Protein AF-A0AA39XCS9-F1 (afdb_monomer_lite)

Secondary structure (DSSP, 8-state):
-HHHHHHHHHHHHHHHHHHHHHHHHHHHHHHHHHHHHHHHHHHHSHHHHHHHSS-SSSHHHHHHHHHHHHHHHHHHHHHHHHHHHHHTSTTTS--SSS-----TTHHHHHHHHHHHHHHHHHHHHHHHHHHHHHHHHHHHHHHHHHHHHHHHHHHHHHHHHHHHHHHHHHHHHHHHHHHHHHHHHHHHHHHHHHTT---S---------

Radius of gyration: 41.6 Å; chains: 1; bounding box: 84×74×118 Å

Structure (mmCIF, N/CA/C/O backbone):
data_AF-A0AA39XCS9-F1
#
_entry.id   AF-A0AA39XCS9-F1
#
loop_
_atom_site.group_PDB
_atom_site.id
_atom_site.type_symbol
_atom_site.label_atom_id
_atom_site.label_alt_id
_atom_site.label_comp_id
_atom_site.label_asym_id
_atom_site.label_entity_id
_atom_site.label_seq_id
_atom_site.pdbx_PDB_ins_code
_atom_site.Cartn_x
_atom_site.Cartn_y
_atom_site.Cartn_z
_atom_site.occupancy
_atom_site.B_iso_or_equiv
_atom_site.auth_seq_id
_atom_site.auth_comp_id
_atom_site.auth_asym_id
_atom_site.auth_atom_id
_atom_site.pdbx_PDB_model_num
ATOM 1 N N . MET A 1 1 ? 29.104 -4.742 -37.469 1.00 50.06 1 MET A N 1
ATOM 2 C CA . MET A 1 1 ? 27.643 -4.752 -37.712 1.00 50.06 1 MET A CA 1
ATOM 3 C C . MET A 1 1 ? 26.829 -5.452 -36.616 1.00 50.06 1 MET A C 1
ATOM 5 O O . MET A 1 1 ? 25.768 -4.940 -36.307 1.00 50.06 1 MET A O 1
ATOM 9 N N . GLY A 1 2 ? 27.278 -6.551 -35.986 1.00 61.84 2 GLY A N 1
ATOM 10 C CA . GLY A 1 2 ? 26.441 -7.293 -35.014 1.00 61.84 2 GLY A CA 1
ATOM 11 C C . GLY A 1 2 ? 26.227 -6.662 -33.622 1.00 61.84 2 GLY A C 1
ATOM 12 O O . GLY A 1 2 ? 25.142 -6.787 -33.067 1.00 61.84 2 GLY A O 1
ATOM 13 N N . ARG A 1 3 ? 27.223 -5.962 -33.056 1.00 64.56 3 ARG A N 1
ATOM 14 C CA . ARG A 1 3 ? 27.169 -5.438 -31.672 1.00 64.56 3 ARG A CA 1
ATOM 15 C C . ARG A 1 3 ? 26.108 -4.341 -31.485 1.00 64.56 3 ARG A C 1
ATOM 17 O O . ARG A 1 3 ? 25.324 -4.402 -30.547 1.00 64.56 3 ARG A O 1
ATOM 24 N N . ASN A 1 4 ? 26.010 -3.402 -32.421 1.00 67.19 4 ASN A N 1
ATOM 25 C CA . ASN A 1 4 ? 25.094 -2.258 -32.301 1.00 67.19 4 ASN A CA 1
ATOM 26 C C . ASN A 1 4 ? 23.637 -2.675 -32.508 1.00 67.19 4 ASN A C 1
ATOM 28 O O . ASN A 1 4 ? 22.756 -2.231 -31.779 1.00 67.19 4 ASN A O 1
ATOM 32 N N . ALA A 1 5 ? 23.392 -3.594 -33.445 1.00 71.81 5 ALA A N 1
ATOM 33 C CA . ALA A 1 5 ? 22.072 -4.183 -33.633 1.00 71.81 5 ALA A CA 1
ATOM 34 C C . ALA A 1 5 ? 21.586 -4.884 -32.352 1.00 71.81 5 ALA A C 1
ATOM 36 O O . ALA A 1 5 ? 20.426 -4.729 -31.985 1.00 71.81 5 ALA A O 1
ATOM 37 N N . ALA A 1 6 ? 22.478 -5.577 -31.633 1.00 73.44 6 ALA A N 1
ATOM 38 C CA . ALA A 1 6 ? 22.148 -6.209 -30.358 1.00 73.44 6 ALA A CA 1
ATOM 39 C C . ALA A 1 6 ? 21.823 -5.187 -29.253 1.00 73.44 6 ALA A C 1
ATOM 41 O O . ALA A 1 6 ? 20.837 -5.366 -28.542 1.00 73.44 6 ALA A O 1
ATOM 42 N N . HIS A 1 7 ? 22.590 -4.095 -29.132 1.00 74.56 7 HIS A N 1
ATOM 43 C CA . HIS A 1 7 ? 22.313 -3.045 -28.142 1.00 74.56 7 HIS A CA 1
ATOM 44 C C . HIS A 1 7 ? 21.011 -2.290 -28.430 1.00 74.56 7 HIS A C 1
ATOM 46 O O . HIS A 1 7 ? 20.207 -2.110 -27.521 1.00 74.56 7 HIS A O 1
ATOM 52 N N . HIS A 1 8 ? 20.758 -1.896 -29.681 1.00 78.94 8 HIS A N 1
ATOM 53 C CA . HIS A 1 8 ? 19.503 -1.238 -30.057 1.00 78.94 8 HIS A CA 1
ATOM 54 C C . HIS A 1 8 ? 18.292 -2.162 -29.897 1.00 78.94 8 HIS A C 1
ATOM 56 O O . HIS A 1 8 ? 17.233 -1.718 -29.451 1.00 78.94 8 HIS A O 1
ATOM 62 N N . PHE A 1 9 ? 18.449 -3.450 -30.211 1.00 83.38 9 PHE A N 1
ATOM 63 C CA . PHE A 1 9 ? 17.424 -4.454 -29.954 1.00 83.38 9 PHE A CA 1
ATOM 64 C C . PHE A 1 9 ? 17.134 -4.575 -28.454 1.00 83.38 9 PHE A C 1
ATOM 66 O O . PHE A 1 9 ? 15.981 -4.463 -28.053 1.00 83.38 9 PHE A O 1
ATOM 73 N N . LEU A 1 10 ? 18.167 -4.707 -27.615 1.00 80.88 10 LEU A N 1
ATOM 74 C CA . LEU A 1 10 ? 18.022 -4.780 -26.160 1.00 80.88 10 LEU A CA 1
ATOM 75 C C . LEU A 1 10 ? 17.367 -3.517 -25.583 1.00 80.88 10 LEU A C 1
ATOM 77 O O . LEU A 1 10 ? 16.442 -3.624 -24.789 1.00 80.88 10 LEU A O 1
ATOM 81 N N . GLN A 1 11 ? 17.780 -2.332 -26.030 1.00 82.31 11 GLN A N 1
ATOM 82 C CA . GLN A 1 11 ? 17.172 -1.050 -25.661 1.00 82.31 11 GLN A CA 1
ATOM 83 C C . GLN A 1 11 ? 15.680 -0.980 -26.031 1.00 82.31 11 GLN A C 1
ATOM 85 O O . GLN A 1 11 ? 14.865 -0.535 -25.226 1.00 82.31 11 GLN A O 1
ATOM 90 N N . SER A 1 12 ? 15.313 -1.467 -27.219 1.00 85.88 12 SER A N 1
ATOM 91 C CA . SER A 1 12 ? 13.917 -1.507 -27.677 1.00 85.88 12 SER A CA 1
ATOM 92 C C . SER A 1 12 ? 13.082 -2.509 -26.876 1.00 85.88 12 SER A C 1
ATOM 94 O O . SER A 1 12 ? 11.954 -2.210 -26.495 1.00 85.88 12 SER A O 1
ATOM 96 N N . VAL A 1 13 ? 13.644 -3.683 -26.572 1.00 86.69 13 VAL A N 1
ATOM 97 C CA . VAL A 1 13 ? 13.000 -4.690 -25.719 1.00 86.69 13 VAL A CA 1
ATOM 98 C C . VAL A 1 13 ? 12.795 -4.141 -24.310 1.00 86.69 13 VAL A C 1
ATOM 100 O O . VAL A 1 13 ? 11.695 -4.253 -23.780 1.00 86.69 13 VAL A O 1
ATOM 103 N N . LEU A 1 14 ? 13.807 -3.495 -23.724 1.00 85.94 14 LEU A N 1
ATOM 104 C CA . LEU A 1 14 ? 13.690 -2.866 -22.408 1.00 85.94 14 LEU A CA 1
ATOM 105 C C . LEU A 1 14 ? 12.583 -1.811 -22.382 1.00 85.94 14 LEU A C 1
ATOM 107 O O . LEU A 1 14 ? 11.823 -1.785 -21.419 1.00 85.94 14 LEU A O 1
ATOM 111 N N . HIS A 1 15 ? 12.456 -1.000 -23.439 1.00 87.88 15 HIS A N 1
ATOM 112 C CA . HIS A 1 15 ? 11.381 -0.012 -23.555 1.00 87.88 15 HIS A CA 1
ATOM 113 C C . HIS A 1 15 ? 9.988 -0.635 -23.448 1.00 87.88 15 HIS A C 1
ATOM 115 O O . HIS A 1 15 ? 9.146 -0.163 -22.685 1.00 87.88 15 HIS A O 1
ATOM 121 N N . VAL A 1 16 ? 9.741 -1.702 -24.209 1.00 89.69 16 VAL A N 1
ATOM 122 C CA . VAL A 1 16 ? 8.458 -2.419 -24.175 1.00 89.69 16 VAL A CA 1
ATOM 123 C C . VAL A 1 16 ? 8.243 -3.048 -22.799 1.00 89.69 16 VAL A C 1
ATOM 125 O O . VAL A 1 16 ? 7.222 -2.809 -22.163 1.00 89.69 16 VAL A O 1
ATOM 128 N N . VAL A 1 17 ? 9.251 -3.758 -22.288 1.00 89.00 17 VAL A N 1
ATOM 129 C CA . VAL A 1 17 ? 9.160 -4.490 -21.020 1.00 89.00 17 VAL A CA 1
ATOM 130 C C . VAL A 1 17 ? 8.875 -3.571 -19.836 1.00 89.00 17 VAL A C 1
ATOM 132 O O . VAL A 1 17 ? 8.028 -3.912 -19.015 1.00 89.00 17 VAL A O 1
ATOM 135 N N . TYR A 1 18 ? 9.546 -2.418 -19.709 1.00 86.88 18 TYR A N 1
ATOM 136 C CA . TYR A 1 18 ? 9.268 -1.539 -18.569 1.00 86.88 18 TYR A CA 1
ATOM 137 C C . TYR A 1 18 ? 7.909 -0.839 -18.681 1.00 86.88 18 TYR A C 1
ATOM 139 O O . TYR A 1 18 ? 7.337 -0.457 -17.659 1.00 86.88 18 TYR A O 1
ATOM 147 N N . THR A 1 19 ? 7.404 -0.645 -19.902 1.00 89.31 19 THR A N 1
ATOM 148 C CA . THR A 1 19 ? 6.083 -0.049 -20.127 1.00 89.31 19 THR A CA 1
ATOM 149 C C . THR A 1 19 ? 5.003 -1.026 -19.669 1.00 89.31 19 THR A C 1
ATOM 151 O O . THR A 1 19 ? 4.188 -0.668 -18.821 1.00 89.31 19 THR A O 1
ATOM 154 N N . ASP A 1 20 ? 5.084 -2.283 -20.108 1.00 88.50 20 ASP A N 1
ATOM 155 C CA . ASP A 1 20 ? 4.187 -3.355 -19.661 1.00 88.50 20 ASP A CA 1
ATOM 156 C C . ASP A 1 20 ? 4.291 -3.566 -18.143 1.00 88.50 20 ASP A C 1
ATOM 158 O O . ASP A 1 20 ? 3.289 -3.665 -17.439 1.00 88.50 20 ASP A O 1
ATOM 162 N N . TRP A 1 21 ? 5.515 -3.558 -17.604 1.00 92.44 21 TRP A N 1
ATOM 163 C CA . TRP A 1 21 ? 5.764 -3.627 -16.163 1.00 92.44 21 TRP A CA 1
ATOM 164 C C . TRP A 1 21 ? 5.030 -2.516 -15.404 1.00 92.44 21 TRP A C 1
ATOM 166 O O . TRP A 1 21 ? 4.398 -2.788 -14.384 1.00 92.44 21 TRP A O 1
ATOM 176 N N . PHE A 1 22 ? 5.071 -1.275 -15.897 1.00 92.62 22 PHE A N 1
ATOM 177 C CA . PHE A 1 22 ? 4.370 -0.157 -15.268 1.00 92.62 22 PHE A CA 1
ATOM 178 C C . PHE A 1 22 ? 2.848 -0.341 -15.301 1.00 92.62 22 PHE A C 1
ATOM 180 O O . PHE A 1 22 ? 2.179 -0.065 -14.300 1.00 92.62 22 PHE A O 1
ATOM 187 N N . GLU A 1 23 ? 2.297 -0.813 -16.419 1.00 93.25 23 GLU A N 1
ATOM 188 C CA . GLU A 1 23 ? 0.861 -1.072 -16.554 1.00 93.25 23 GLU A CA 1
ATOM 189 C C . GLU A 1 23 ? 0.387 -2.186 -15.614 1.00 93.25 23 GLU A C 1
ATOM 191 O O . GLU A 1 23 ? -0.615 -2.017 -14.916 1.00 93.25 23 GLU A O 1
ATOM 196 N N . GLU A 1 24 ? 1.129 -3.290 -15.519 1.00 92.94 24 GLU A N 1
ATOM 197 C CA . GLU A 1 24 ? 0.802 -4.403 -14.621 1.00 92.94 24 GLU A CA 1
ATOM 198 C C . GLU A 1 24 ? 0.873 -3.999 -13.143 1.00 92.94 24 GLU A C 1
ATOM 200 O O . GLU A 1 24 ? -0.007 -4.349 -12.346 1.00 92.94 24 GLU A O 1
ATOM 205 N N . TRP A 1 25 ? 1.881 -3.209 -12.759 1.00 93.94 25 TRP A N 1
ATOM 206 C CA . TRP A 1 25 ? 1.949 -2.651 -11.408 1.00 93.94 25 TRP A CA 1
ATOM 207 C C . TRP A 1 25 ? 0.806 -1.684 -11.132 1.00 93.94 25 TRP A C 1
ATOM 209 O O . TRP A 1 25 ? 0.219 -1.735 -10.051 1.00 93.94 25 TRP A O 1
ATOM 219 N N . SER A 1 26 ? 0.465 -0.831 -12.096 1.00 93.62 26 SER A N 1
ATOM 220 C CA . SER A 1 26 ? -0.655 0.100 -11.962 1.00 93.62 26 SER A CA 1
ATOM 221 C C . SER A 1 26 ? -1.967 -0.651 -11.756 1.00 93.62 26 SER A C 1
ATOM 223 O O . SER A 1 26 ? -2.672 -0.357 -10.795 1.00 93.62 26 SER A O 1
ATOM 225 N N . ARG A 1 27 ? -2.227 -1.696 -12.551 1.00 93.62 27 ARG A N 1
ATOM 226 C CA . ARG A 1 27 ? -3.410 -2.557 -12.415 1.00 93.62 27 ARG A CA 1
ATOM 227 C C . ARG A 1 27 ? -3.448 -3.294 -11.077 1.00 93.62 27 ARG A C 1
ATOM 229 O O . ARG A 1 27 ? -4.502 -3.418 -10.460 1.00 93.62 27 ARG A O 1
ATOM 236 N N . SER A 1 28 ? -2.294 -3.756 -10.600 1.00 91.94 28 SER A N 1
ATOM 237 C CA . SER A 1 28 ? -2.180 -4.392 -9.283 1.00 91.94 28 SER A CA 1
ATOM 238 C C . SER A 1 28 ? -2.512 -3.416 -8.149 1.00 91.94 28 SER A C 1
ATOM 240 O O . SER A 1 28 ? -3.168 -3.790 -7.177 1.00 91.94 28 SER A O 1
ATOM 242 N N . LEU A 1 29 ? -2.082 -2.155 -8.272 1.00 93.00 29 LEU A N 1
ATOM 243 C CA . LEU A 1 29 ? -2.431 -1.093 -7.328 1.00 93.00 29 LEU A CA 1
ATOM 244 C C . LEU A 1 29 ? -3.904 -0.684 -7.435 1.00 93.00 29 LEU A C 1
ATOM 246 O O . LEU A 1 29 ? -4.503 -0.408 -6.402 1.00 93.00 29 LEU A O 1
ATOM 250 N N . ASP A 1 30 ? -4.491 -0.685 -8.635 1.00 92.75 30 ASP A N 1
ATOM 251 C CA . ASP A 1 30 ? -5.927 -0.447 -8.839 1.00 92.75 30 ASP A CA 1
ATOM 252 C C . ASP A 1 30 ? -6.767 -1.516 -8.126 1.00 92.75 30 ASP A C 1
ATOM 254 O O . ASP A 1 30 ? -7.681 -1.181 -7.379 1.00 92.75 30 ASP A O 1
ATOM 258 N N . GLY A 1 31 ? -6.414 -2.798 -8.273 1.00 89.25 31 GLY A N 1
ATOM 259 C CA . GLY A 1 31 ? -7.121 -3.887 -7.589 1.00 89.25 31 GLY A CA 1
ATOM 260 C C . GLY A 1 31 ? -7.006 -3.818 -6.062 1.00 89.25 31 GLY A C 1
ATOM 261 O O . GLY A 1 31 ? -7.958 -4.124 -5.343 1.00 89.25 31 GLY A O 1
ATOM 262 N N . LEU A 1 32 ? -5.856 -3.373 -5.546 1.00 89.75 32 LEU A N 1
ATOM 263 C CA . LEU A 1 32 ? -5.674 -3.134 -4.113 1.00 89.75 32 LEU A CA 1
ATOM 264 C C . LEU A 1 32 ? -6.538 -1.961 -3.627 1.00 89.75 32 LEU A C 1
ATOM 266 O O . LEU A 1 32 ? -7.143 -2.047 -2.557 1.00 89.75 32 LEU A O 1
ATOM 270 N N . ASP A 1 33 ? -6.621 -0.889 -4.415 1.00 87.81 33 ASP A N 1
ATOM 271 C CA . ASP A 1 33 ? -7.442 0.285 -4.114 1.00 87.81 33 ASP A CA 1
ATOM 272 C C . ASP A 1 33 ? -8.941 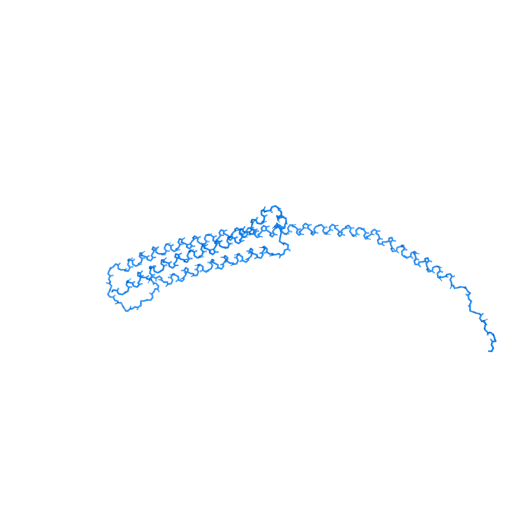-0.047 -4.122 1.00 87.81 33 ASP A C 1
ATOM 274 O O . ASP A 1 33 ? -9.671 0.364 -3.221 1.00 87.81 33 ASP A O 1
ATOM 278 N N . GLU A 1 34 ? -9.401 -0.863 -5.075 1.00 87.75 34 GLU A N 1
ATOM 279 C CA . GLU A 1 34 ? -10.788 -1.334 -5.150 1.00 87.75 34 GLU A CA 1
ATOM 280 C C . GLU A 1 34 ? -11.176 -2.159 -3.916 1.00 87.75 34 GLU A C 1
ATOM 282 O O . GLU A 1 34 ? -12.245 -1.950 -3.335 1.00 87.75 34 GLU A O 1
ATOM 287 N N . MET A 1 35 ? -10.289 -3.051 -3.464 1.00 82.56 35 MET A N 1
ATOM 288 C CA . MET A 1 35 ? -10.510 -3.864 -2.266 1.00 82.56 35 MET A CA 1
ATOM 289 C C . MET A 1 35 ? -10.687 -2.988 -1.017 1.00 82.56 35 MET A C 1
ATOM 291 O O . MET A 1 35 ? -11.652 -3.158 -0.273 1.00 82.56 35 MET A O 1
ATOM 295 N N . VAL A 1 36 ? -9.796 -2.013 -0.808 1.00 81.69 36 VAL A N 1
ATOM 296 C CA . VAL A 1 36 ? -9.862 -1.098 0.346 1.00 81.69 36 VAL A CA 1
ATOM 297 C C . VAL A 1 36 ? -11.062 -0.148 0.240 1.00 81.69 36 VAL A C 1
ATOM 299 O O . VAL A 1 36 ? -11.759 0.092 1.227 1.00 81.69 36 VAL A O 1
ATOM 302 N N . THR A 1 37 ? -11.346 0.370 -0.956 1.00 79.81 37 THR A N 1
ATOM 303 C CA . THR A 1 37 ? -12.464 1.293 -1.205 1.00 79.81 37 THR A CA 1
ATOM 304 C C . THR A 1 37 ? -13.814 0.617 -0.997 1.00 79.81 37 THR A C 1
ATOM 306 O O . THR A 1 37 ? -14.722 1.228 -0.433 1.00 79.81 37 THR A O 1
ATOM 309 N N . THR A 1 38 ? -13.955 -0.648 -1.396 1.00 71.19 38 THR A N 1
ATOM 310 C CA . THR A 1 38 ? -15.182 -1.426 -1.172 1.00 71.19 38 THR A CA 1
ATOM 311 C C . THR A 1 38 ? -15.477 -1.553 0.321 1.00 71.19 38 THR A C 1
ATOM 313 O O . THR A 1 38 ? -16.606 -1.310 0.754 1.00 71.19 38 THR A O 1
ATOM 316 N N . GLU A 1 39 ? -14.455 -1.832 1.136 1.00 69.38 39 GLU A N 1
ATOM 317 C CA . GLU A 1 39 ? -14.614 -1.832 2.592 1.00 69.38 39 GLU A CA 1
ATOM 318 C C . GLU A 1 39 ? -14.984 -0.449 3.135 1.00 69.38 39 GLU A C 1
ATOM 320 O O . GLU A 1 39 ? -15.807 -0.346 4.047 1.00 69.38 39 GLU A O 1
ATOM 325 N N . PHE A 1 40 ? -14.425 0.622 2.567 1.00 67.25 40 PHE A N 1
ATOM 326 C CA . PHE A 1 40 ? -14.736 1.989 2.979 1.00 67.25 40 PHE A CA 1
ATOM 327 C C . PHE A 1 40 ? -16.171 2.412 2.649 1.00 67.25 40 PHE A C 1
ATOM 329 O O . PHE A 1 40 ? -16.842 3.008 3.492 1.00 67.25 40 PHE A O 1
ATOM 336 N N . GLN A 1 41 ? -16.681 2.101 1.456 1.00 67.25 41 GLN A N 1
ATOM 337 C CA . GLN A 1 41 ? -18.064 2.439 1.105 1.00 67.25 41 GLN A CA 1
ATOM 338 C C . GLN A 1 41 ? -19.070 1.779 2.056 1.00 67.25 41 GLN A C 1
ATOM 340 O O . GLN A 1 41 ? -20.080 2.387 2.424 1.00 67.25 41 GLN A O 1
ATOM 345 N N . ASP A 1 42 ? -18.745 0.584 2.545 1.00 66.75 42 ASP A N 1
ATOM 346 C CA . ASP A 1 42 ? -19.519 -0.086 3.581 1.00 66.75 42 ASP A CA 1
ATOM 347 C C . ASP A 1 42 ? -19.464 0.620 4.953 1.00 66.75 42 ASP A C 1
ATOM 349 O O . ASP A 1 42 ? -20.432 0.530 5.711 1.00 66.75 42 ASP A O 1
ATOM 353 N N . ILE A 1 43 ? -18.395 1.368 5.270 1.00 63.84 43 ILE A N 1
ATOM 354 C CA . ILE A 1 43 ? -18.295 2.205 6.485 1.00 63.84 43 ILE A CA 1
ATOM 355 C C . ILE A 1 43 ? -19.237 3.415 6.407 1.00 63.84 43 ILE A C 1
ATOM 357 O O . ILE A 1 43 ? -19.855 3.793 7.407 1.00 63.84 43 ILE A O 1
ATOM 361 N N . VAL A 1 44 ? -19.339 4.042 5.232 1.00 65.38 44 VAL A N 1
ATOM 362 C CA . VAL A 1 44 ? -20.130 5.270 5.036 1.00 65.38 44 VAL A CA 1
ATOM 363 C C . VAL A 1 44 ? -21.637 4.992 5.098 1.00 65.38 44 VAL A C 1
ATOM 365 O O . VAL A 1 44 ? -22.413 5.856 5.523 1.00 65.38 44 VAL A O 1
ATOM 368 N N . ASN A 1 45 ? -22.054 3.774 4.746 1.00 73.69 45 ASN A N 1
ATOM 369 C CA . ASN A 1 45 ? -23.445 3.341 4.804 1.00 73.69 45 ASN A CA 1
ATOM 370 C C . ASN A 1 45 ? -24.000 3.397 6.246 1.00 73.69 45 ASN A C 1
ATOM 372 O O . ASN A 1 45 ? -23.515 2.710 7.144 1.00 73.69 45 ASN A O 1
ATOM 376 N N . TYR A 1 46 ? -25.039 4.212 6.465 1.00 63.22 46 TYR A N 1
ATOM 377 C CA . TYR A 1 46 ? -25.619 4.504 7.783 1.00 63.22 46 TYR A CA 1
ATOM 378 C C . TYR A 1 46 ? -26.108 3.258 8.535 1.00 63.22 46 TYR A C 1
ATOM 380 O O . TYR A 1 46 ? -25.884 3.170 9.740 1.00 63.22 46 TYR A O 1
ATOM 388 N N . ASP A 1 47 ? -26.689 2.279 7.837 1.00 67.00 47 ASP A N 1
ATOM 389 C CA . ASP A 1 47 ? -27.202 1.046 8.458 1.00 67.00 47 ASP A CA 1
ATOM 390 C C . ASP A 1 47 ? -26.076 0.113 8.921 1.00 67.00 47 ASP A C 1
ATOM 392 O O . ASP A 1 47 ? -26.240 -0.711 9.822 1.00 67.00 47 ASP A O 1
ATOM 396 N N . LYS A 1 48 ? -24.899 0.247 8.304 1.00 65.06 48 LYS A N 1
ATOM 397 C CA . LYS A 1 48 ? -23.712 -0.547 8.610 1.00 65.06 48 LYS A CA 1
ATOM 398 C C . LYS A 1 48 ? -22.761 0.189 9.561 1.00 65.06 48 LYS A C 1
ATOM 400 O O . LYS A 1 48 ? -22.072 -0.462 10.340 1.00 65.06 48 LYS A O 1
ATOM 405 N N . ARG A 1 49 ? -22.759 1.523 9.586 1.00 66.50 49 ARG A N 1
ATOM 406 C CA . ARG A 1 49 ? -21.800 2.382 10.305 1.00 66.50 49 ARG A CA 1
ATOM 407 C C . ARG A 1 49 ? -21.475 1.944 11.731 1.00 66.50 49 ARG A C 1
ATOM 409 O O . ARG A 1 49 ? -20.304 1.897 12.083 1.00 66.50 49 ARG A O 1
ATOM 416 N N . ASP A 1 50 ? -22.465 1.587 12.542 1.00 65.38 50 ASP A N 1
ATOM 417 C CA . ASP A 1 50 ? -22.244 1.241 13.957 1.00 65.38 50 ASP A CA 1
ATOM 418 C C . ASP A 1 50 ? -21.492 -0.096 14.124 1.00 65.38 50 ASP A C 1
ATOM 420 O O . ASP A 1 50 ? -20.653 -0.273 15.010 1.00 65.38 50 ASP A O 1
ATOM 424 N N . LYS A 1 51 ? -21.710 -1.024 13.184 1.00 66.25 51 LYS A N 1
ATOM 425 C CA . LYS A 1 51 ? -20.919 -2.254 13.027 1.00 66.25 51 LYS A CA 1
ATOM 426 C C . LYS A 1 51 ? -19.554 -1.973 12.381 1.00 66.25 51 LYS A C 1
ATOM 428 O O . LYS A 1 51 ? -18.641 -2.799 12.478 1.00 66.25 51 LYS A O 1
ATOM 433 N N . PHE A 1 52 ? -19.409 -0.836 11.700 1.00 64.81 52 PHE A N 1
ATOM 434 C CA . PHE A 1 52 ? -18.215 -0.461 10.947 1.00 64.81 52 PHE A CA 1
ATOM 435 C C . PHE A 1 52 ? -17.227 0.464 11.674 1.00 64.81 52 PHE A C 1
ATOM 437 O O . PHE A 1 52 ? -16.026 0.370 11.433 1.00 64.81 52 PHE A O 1
ATOM 444 N N . MET A 1 53 ? -17.689 1.246 12.650 1.00 66.12 53 MET A N 1
ATOM 445 C CA . MET A 1 53 ? -16.850 2.103 13.499 1.00 66.12 53 MET A CA 1
ATOM 446 C C . MET A 1 53 ? -15.904 1.330 14.417 1.00 66.12 53 MET A C 1
ATOM 448 O O . MET A 1 53 ? -14.925 1.889 14.908 1.00 66.12 53 MET A O 1
ATOM 452 N N . PHE A 1 54 ? -16.194 0.057 14.672 1.00 69.25 54 PHE A N 1
ATOM 453 C CA . PHE A 1 54 ? -15.425 -0.753 15.600 1.00 69.25 54 PHE A CA 1
ATOM 454 C C . PHE A 1 54 ? -15.112 -2.113 15.001 1.00 69.25 54 PHE A C 1
ATOM 456 O O . PHE A 1 54 ? -15.955 -2.7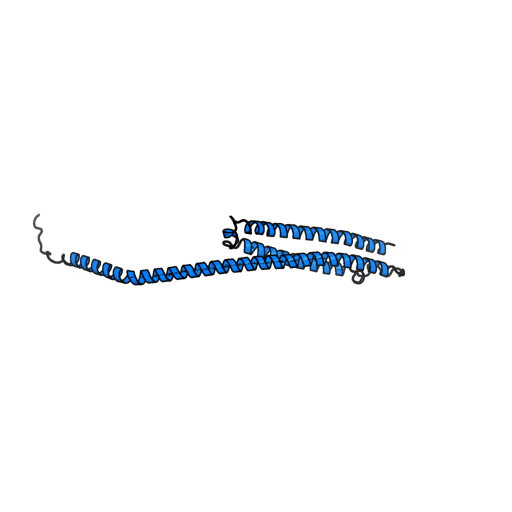13 14.326 1.00 69.25 54 PHE A O 1
ATOM 463 N N . ASP A 1 55 ? -13.930 -2.637 15.308 1.00 68.88 55 ASP A N 1
ATOM 464 C CA . ASP A 1 55 ? -13.554 -3.974 14.873 1.00 68.88 55 ASP A CA 1
ATOM 465 C C . ASP A 1 55 ? -13.851 -4.997 15.970 1.00 68.88 55 ASP A C 1
ATOM 467 O O . ASP A 1 55 ? -13.057 -5.243 16.870 1.00 68.88 55 ASP A O 1
ATOM 471 N N . SER A 1 56 ? -15.057 -5.563 15.938 1.00 66.94 56 SER A N 1
ATOM 472 C CA . SER A 1 56 ? -15.474 -6.573 16.923 1.00 66.94 56 SER A CA 1
ATOM 473 C C . SER A 1 56 ? -14.835 -7.952 16.704 1.00 66.94 56 SER A C 1
ATOM 475 O O . SER A 1 56 ? -14.945 -8.796 17.589 1.00 66.94 56 SER A O 1
ATOM 477 N N . GLY A 1 57 ? -14.166 -8.180 15.564 1.00 70.06 57 GLY A N 1
ATOM 478 C CA . GLY A 1 57 ? -13.609 -9.482 15.175 1.00 70.06 57 GLY A CA 1
ATOM 479 C C . GLY A 1 57 ? -12.237 -9.428 14.493 1.00 70.06 57 GLY A C 1
ATOM 480 O O . GLY A 1 57 ? -11.845 -10.414 13.875 1.00 70.06 57 GLY A O 1
ATOM 481 N N . PHE A 1 58 ? -11.528 -8.299 14.581 1.00 75.25 58 PHE A N 1
ATOM 482 C CA . PHE A 1 58 ? -10.224 -8.023 13.951 1.00 75.25 58 PHE A CA 1
ATOM 483 C C . PHE A 1 58 ? -10.174 -8.149 12.420 1.00 75.25 58 PHE A C 1
ATOM 485 O O . PHE A 1 58 ? -9.087 -8.170 11.841 1.00 75.25 58 PHE A O 1
ATOM 492 N N . GLN A 1 59 ? -11.318 -8.245 11.742 1.00 79.81 59 GLN A N 1
ATOM 493 C CA . GLN A 1 59 ? -11.358 -8.505 10.302 1.00 79.81 59 GLN A CA 1
ATOM 494 C C . GLN A 1 59 ? -10.798 -7.322 9.506 1.00 79.81 59 GLN A C 1
ATOM 496 O O . GLN A 1 59 ? -9.995 -7.526 8.602 1.00 79.81 59 GLN A O 1
ATOM 501 N N . ARG A 1 60 ? -11.136 -6.086 9.888 1.00 79.38 60 ARG A N 1
ATOM 502 C CA . ARG A 1 60 ? -10.681 -4.883 9.170 1.00 79.38 60 ARG A CA 1
ATOM 503 C C . ARG A 1 60 ? -9.264 -4.501 9.548 1.00 79.38 60 ARG A C 1
ATOM 505 O O . ARG A 1 60 ? -8.450 -4.191 8.687 1.00 79.38 60 ARG A O 1
ATOM 512 N N . SER A 1 61 ? -8.932 -4.592 10.835 1.00 83.75 61 SER A N 1
ATOM 513 C CA . SER A 1 61 ? -7.558 -4.436 11.307 1.00 83.75 61 SER A CA 1
ATOM 514 C C . SER A 1 61 ? -6.618 -5.407 10.588 1.00 83.75 61 SER A C 1
ATOM 516 O O . SER A 1 61 ? -5.492 -5.027 10.260 1.00 83.75 61 SER A O 1
ATOM 518 N N . ARG A 1 62 ? -7.082 -6.630 10.295 1.00 85.88 62 ARG A N 1
ATOM 519 C CA . ARG A 1 62 ? -6.344 -7.610 9.496 1.00 85.88 62 ARG A CA 1
ATOM 520 C C . ARG A 1 62 ? -6.193 -7.176 8.041 1.00 85.88 62 ARG A C 1
ATOM 522 O O . ARG A 1 62 ? -5.065 -7.181 7.562 1.00 85.88 62 ARG A O 1
ATOM 529 N N . VAL A 1 63 ? -7.265 -6.754 7.370 1.00 86.81 63 VAL A N 1
ATOM 530 C CA . VAL A 1 63 ? -7.190 -6.301 5.968 1.00 86.81 63 VAL A CA 1
ATOM 531 C C . VAL A 1 63 ? -6.264 -5.096 5.821 1.00 86.81 63 VAL A C 1
ATOM 533 O O . VAL A 1 63 ? -5.371 -5.110 4.974 1.00 86.81 63 VAL A O 1
ATOM 536 N N . TYR A 1 64 ? -6.370 -4.091 6.693 1.00 89.44 64 TYR A N 1
ATOM 537 C CA . TYR A 1 64 ? -5.443 -2.956 6.688 1.00 89.44 64 TYR A CA 1
ATOM 538 C C . TYR A 1 64 ? -3.998 -3.391 6.936 1.00 89.44 64 TYR A C 1
ATOM 540 O O . TYR A 1 64 ? -3.082 -2.910 6.270 1.00 89.44 64 TYR A O 1
ATOM 548 N N . PHE A 1 65 ? -3.766 -4.317 7.870 1.00 90.38 65 PHE A N 1
ATOM 549 C CA . PHE A 1 65 ? -2.428 -4.843 8.119 1.00 90.38 65 PHE A CA 1
ATOM 550 C C . PHE A 1 65 ? -1.859 -5.578 6.899 1.00 90.38 65 PHE A C 1
ATOM 552 O O . PHE A 1 65 ? -0.737 -5.277 6.491 1.00 90.38 65 PHE A O 1
ATOM 559 N N . GLU A 1 66 ? -2.615 -6.511 6.319 1.00 91.56 66 GLU A N 1
ATOM 560 C CA . GLU A 1 66 ? -2.213 -7.291 5.144 1.00 91.56 66 GLU A CA 1
ATOM 561 C C . GLU A 1 66 ? -1.934 -6.368 3.954 1.00 91.56 66 GLU A C 1
ATOM 563 O O . GLU A 1 66 ? -0.876 -6.467 3.332 1.00 91.56 66 GLU A O 1
ATOM 568 N N . THR A 1 67 ? -2.800 -5.382 3.724 1.00 92.81 67 THR A N 1
ATOM 569 C CA . THR A 1 67 ? -2.627 -4.386 2.663 1.00 92.81 67 THR A CA 1
ATOM 570 C C . THR A 1 67 ? -1.354 -3.560 2.861 1.00 92.81 67 THR A C 1
ATOM 572 O O . THR A 1 67 ? -0.575 -3.376 1.926 1.00 92.81 67 THR A O 1
ATOM 575 N N . LEU A 1 68 ? -1.057 -3.125 4.091 1.00 94.38 68 LEU A N 1
ATOM 576 C CA . LEU A 1 68 ? 0.198 -2.428 4.394 1.00 94.38 68 LEU A CA 1
ATOM 577 C C . LEU A 1 68 ? 1.434 -3.313 4.179 1.00 94.38 68 LEU A C 1
ATOM 579 O O . LEU A 1 68 ? 2.477 -2.806 3.752 1.00 94.38 68 LEU A O 1
ATOM 583 N N . GLN A 1 69 ? 1.345 -4.620 4.456 1.00 94.62 69 GLN A N 1
ATOM 584 C CA . GLN A 1 69 ? 2.438 -5.545 4.143 1.00 94.62 69 GLN A CA 1
ATOM 585 C C . GLN A 1 69 ? 2.616 -5.710 2.632 1.00 94.62 69 GLN A C 1
ATOM 587 O O . GLN A 1 69 ? 3.755 -5.684 2.162 1.00 94.62 69 GLN A O 1
ATOM 592 N N . LEU A 1 70 ? 1.527 -5.805 1.865 1.00 93.62 70 LEU A N 1
ATOM 593 C CA . LEU A 1 70 ? 1.582 -5.868 0.403 1.00 93.62 70 LEU A CA 1
ATOM 594 C C . LEU A 1 70 ? 2.232 -4.613 -0.186 1.00 93.62 70 LEU A C 1
ATOM 596 O O . LEU A 1 70 ? 3.207 -4.731 -0.924 1.00 93.62 70 LEU A O 1
ATOM 600 N N . LEU A 1 71 ? 1.805 -3.414 0.225 1.00 94.62 71 LEU A N 1
ATOM 601 C CA . LEU A 1 71 ? 2.410 -2.152 -0.224 1.00 94.62 71 LEU A CA 1
ATOM 602 C C . LEU A 1 71 ? 3.913 -2.070 0.099 1.00 94.62 71 LEU A C 1
ATOM 604 O O . LEU A 1 71 ? 4.714 -1.567 -0.698 1.00 94.62 71 LEU A O 1
ATOM 608 N N . ARG A 1 72 ? 4.331 -2.608 1.251 1.00 94.62 72 ARG A N 1
ATOM 609 C CA . ARG A 1 72 ? 5.752 -2.712 1.615 1.00 94.62 72 ARG A CA 1
ATOM 610 C C . ARG A 1 72 ? 6.510 -3.671 0.695 1.00 94.62 72 ARG A C 1
ATOM 612 O O . ARG A 1 72 ? 7.631 -3.350 0.295 1.00 94.62 72 ARG A O 1
ATOM 619 N N . ILE A 1 73 ? 5.931 -4.830 0.382 1.00 94.75 73 ILE A N 1
ATOM 620 C CA . ILE A 1 73 ? 6.518 -5.804 -0.548 1.00 94.75 73 ILE A CA 1
ATOM 621 C C . ILE A 1 73 ? 6.638 -5.177 -1.938 1.00 94.75 73 ILE A C 1
ATOM 623 O O . ILE A 1 73 ? 7.723 -5.208 -2.507 1.00 94.75 73 ILE A O 1
ATOM 627 N N . PHE A 1 74 ? 5.591 -4.518 -2.435 1.00 94.12 74 PHE A N 1
ATOM 628 C CA . PHE A 1 74 ? 5.587 -3.850 -3.740 1.00 94.12 74 PHE A CA 1
ATOM 629 C C . PHE A 1 74 ? 6.694 -2.798 -3.837 1.00 94.12 74 PHE A C 1
ATOM 631 O O . PHE A 1 74 ? 7.513 -2.844 -4.751 1.00 94.12 74 PHE A O 1
ATOM 638 N N . THR A 1 75 ? 6.803 -1.924 -2.829 1.00 96.19 75 THR A N 1
ATOM 639 C CA . THR A 1 75 ? 7.887 -0.930 -2.736 1.00 96.19 75 THR A CA 1
ATOM 640 C C . THR A 1 75 ? 9.265 -1.584 -2.841 1.00 96.19 75 THR A C 1
ATOM 642 O O . THR A 1 75 ? 10.158 -1.071 -3.516 1.00 96.19 75 THR A O 1
ATOM 645 N N . ARG A 1 76 ? 9.467 -2.708 -2.144 1.00 95.38 76 ARG A N 1
ATOM 646 C CA . ARG A 1 76 ? 10.738 -3.435 -2.170 1.00 95.38 76 ARG A CA 1
ATOM 647 C C . ARG A 1 76 ? 11.003 -4.023 -3.551 1.00 95.38 76 ARG A C 1
ATOM 649 O O . ARG A 1 76 ? 12.106 -3.843 -4.053 1.00 95.38 76 ARG A O 1
ATOM 656 N N . THR A 1 77 ? 10.026 -4.705 -4.142 1.00 93.88 77 THR A N 1
ATOM 657 C CA . THR A 1 77 ? 10.169 -5.355 -5.449 1.00 93.88 77 THR A CA 1
ATOM 658 C C . THR A 1 77 ? 10.491 -4.335 -6.533 1.00 93.88 77 THR A C 1
ATOM 660 O O . THR A 1 77 ? 11.462 -4.521 -7.253 1.00 93.88 77 THR A O 1
ATOM 663 N N . ILE A 1 78 ? 9.777 -3.207 -6.568 1.00 92.94 78 ILE A N 1
ATOM 664 C CA . ILE A 1 78 ? 10.037 -2.113 -7.515 1.00 92.94 78 ILE A CA 1
ATOM 665 C C . ILE A 1 78 ? 11.479 -1.594 -7.385 1.00 92.94 78 ILE A C 1
ATOM 667 O O . ILE A 1 78 ? 12.201 -1.466 -8.373 1.00 92.94 78 ILE A O 1
ATOM 671 N N . ARG A 1 79 ? 11.947 -1.368 -6.150 1.00 92.75 79 ARG A N 1
ATOM 672 C CA . ARG A 1 79 ? 13.322 -0.907 -5.900 1.00 92.75 79 ARG A CA 1
ATOM 673 C C . ARG A 1 79 ? 14.386 -1.938 -6.275 1.00 92.75 79 ARG A C 1
ATOM 675 O O . ARG A 1 79 ? 15.477 -1.533 -6.664 1.00 92.75 79 ARG A O 1
ATOM 682 N N . LEU A 1 80 ? 14.097 -3.231 -6.134 1.00 90.62 80 LEU A N 1
ATOM 683 C CA . LEU A 1 80 ? 14.993 -4.298 -6.586 1.00 90.62 80 LEU A CA 1
ATOM 684 C C . LEU A 1 80 ? 15.065 -4.327 -8.114 1.00 90.62 80 LEU A C 1
ATOM 686 O O . LEU A 1 80 ? 16.162 -4.331 -8.655 1.00 90.62 80 LEU A O 1
ATOM 690 N N . THR A 1 81 ? 13.928 -4.199 -8.806 1.00 89.88 81 THR A N 1
ATOM 691 C CA . THR A 1 81 ? 13.896 -4.103 -10.273 1.00 89.88 81 THR A CA 1
ATOM 692 C C . THR A 1 81 ? 14.748 -2.938 -10.789 1.00 89.88 81 THR A C 1
ATOM 694 O O . THR A 1 81 ? 15.497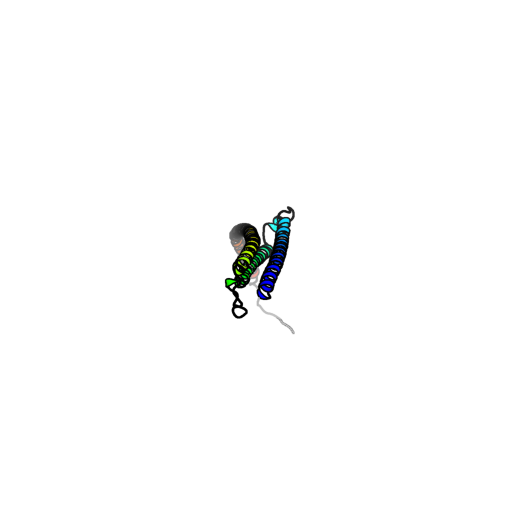 -3.117 -11.747 1.00 89.88 81 THR A O 1
ATOM 697 N N . ARG A 1 82 ? 14.743 -1.775 -10.113 1.00 88.88 82 ARG A N 1
ATOM 698 C CA . ARG A 1 82 ? 15.673 -0.670 -10.428 1.00 88.88 82 ARG A CA 1
ATOM 699 C C . ARG A 1 82 ? 17.137 -1.119 -10.370 1.00 88.88 82 ARG A C 1
ATOM 701 O O . ARG A 1 82 ? 17.914 -0.763 -11.251 1.00 88.88 82 ARG A O 1
ATOM 708 N N . GLN A 1 83 ? 17.531 -1.844 -9.323 1.00 88.19 83 GLN A N 1
ATOM 709 C CA . GLN A 1 83 ? 18.912 -2.313 -9.156 1.00 88.19 83 GLN A CA 1
ATOM 710 C C . GLN A 1 83 ? 19.297 -3.310 -10.253 1.00 88.19 83 GLN A C 1
ATOM 712 O O . GLN A 1 83 ? 20.386 -3.200 -10.815 1.00 88.19 83 GLN A O 1
ATOM 717 N N . ASP A 1 84 ? 18.383 -4.211 -10.612 1.00 86.06 84 ASP A N 1
ATOM 718 C CA . ASP A 1 84 ? 18.590 -5.169 -11.698 1.00 86.06 84 ASP A CA 1
ATOM 719 C C . ASP A 1 84 ? 18.763 -4.451 -13.045 1.00 86.06 84 ASP A C 1
ATOM 721 O O . ASP A 1 84 ? 19.697 -4.749 -13.787 1.00 86.06 84 ASP A O 1
ATOM 725 N N . LEU A 1 85 ? 17.943 -3.437 -13.343 1.00 84.69 85 LEU A N 1
ATOM 726 C CA . LEU A 1 85 ? 18.096 -2.623 -14.554 1.00 84.69 85 LEU A CA 1
ATOM 727 C C . LEU A 1 85 ? 19.404 -1.818 -14.568 1.00 84.69 85 LEU A C 1
ATOM 729 O O . LEU A 1 85 ? 20.037 -1.722 -15.617 1.00 84.69 85 LEU A O 1
ATOM 733 N N . LEU A 1 86 ? 19.853 -1.279 -13.428 1.00 84.06 86 LEU A N 1
ATOM 734 C CA . LEU A 1 86 ? 21.152 -0.594 -13.339 1.00 84.06 86 LEU A CA 1
ATOM 735 C C . LEU A 1 86 ? 22.317 -1.519 -13.704 1.00 84.06 86 LEU A C 1
ATOM 737 O O . LEU A 1 86 ? 23.272 -1.063 -14.330 1.00 84.06 86 LEU A O 1
ATOM 741 N N . SER A 1 87 ? 22.222 -2.807 -13.365 1.00 81.25 87 SER A N 1
ATOM 742 C CA . SER A 1 87 ? 23.242 -3.799 -13.728 1.00 81.25 87 SER A CA 1
ATOM 743 C C . SER A 1 87 ? 23.346 -4.047 -15.239 1.00 81.25 87 SER A C 1
ATOM 745 O O . SER A 1 87 ? 24.369 -4.529 -15.720 1.00 81.25 87 SER A O 1
ATOM 747 N N . MET A 1 88 ? 22.314 -3.669 -16.003 1.00 77.19 88 MET A N 1
ATOM 748 C CA . MET A 1 88 ? 22.278 -3.768 -17.465 1.00 77.19 88 MET A CA 1
ATOM 749 C C . MET A 1 88 ? 22.801 -2.508 -18.168 1.00 77.19 88 MET A C 1
ATOM 751 O O . MET A 1 88 ? 22.751 -2.436 -19.397 1.00 77.19 88 MET A O 1
ATOM 755 N N . ALA A 1 89 ? 23.294 -1.516 -17.417 1.00 80.25 89 ALA A N 1
ATOM 756 C CA . ALA A 1 89 ? 23.854 -0.304 -17.996 1.00 80.25 89 ALA A CA 1
ATOM 757 C C . ALA A 1 89 ? 25.047 -0.624 -18.919 1.00 80.25 89 ALA A C 1
ATOM 759 O O . ALA A 1 89 ? 25.840 -1.517 -18.600 1.00 80.25 89 ALA A O 1
ATOM 760 N N . PRO A 1 90 ? 25.234 0.130 -20.021 1.00 73.88 90 PRO A N 1
ATOM 761 C CA . PRO A 1 90 ? 26.333 -0.103 -20.956 1.00 73.88 90 PRO A CA 1
ATOM 762 C C . PRO A 1 90 ? 27.717 -0.116 -20.290 1.00 73.88 90 PRO A C 1
ATOM 764 O O . PRO A 1 90 ? 28.569 -0.906 -20.680 1.00 73.88 90 PRO A O 1
ATOM 767 N N . ASP A 1 91 ? 27.903 0.695 -19.244 1.00 73.75 91 ASP A N 1
ATOM 768 C CA . ASP A 1 91 ? 29.159 0.803 -18.487 1.00 73.75 91 ASP A CA 1
ATOM 769 C C . ASP A 1 91 ? 29.409 -0.371 -17.525 1.00 73.75 91 ASP A C 1
ATOM 771 O O . ASP A 1 91 ? 30.533 -0.572 -17.068 1.00 73.75 91 ASP A O 1
ATOM 775 N N . GLN A 1 92 ? 28.365 -1.136 -17.187 1.00 71.25 92 GLN A N 1
ATOM 776 C CA . GLN A 1 92 ? 28.441 -2.288 -16.279 1.00 71.25 92 GLN A CA 1
ATOM 777 C C . GLN A 1 92 ? 28.483 -3.624 -17.029 1.00 71.25 92 GLN A C 1
ATOM 779 O O . GLN A 1 92 ? 28.834 -4.650 -16.441 1.00 71.25 92 GLN A O 1
ATOM 784 N N . MET A 1 93 ? 28.162 -3.629 -18.328 1.00 65.00 93 MET A N 1
ATOM 785 C CA . MET A 1 93 ? 28.243 -4.831 -19.147 1.00 65.00 93 MET A CA 1
ATOM 786 C C . MET A 1 93 ? 29.710 -5.222 -19.403 1.00 65.00 93 MET A C 1
ATOM 788 O O . MET A 1 93 ? 30.490 -4.407 -19.903 1.00 65.00 93 MET A O 1
ATOM 792 N N . PRO A 1 94 ? 30.108 -6.479 -19.126 1.00 64.06 94 PRO A N 1
ATOM 793 C CA . PRO A 1 94 ? 31.423 -6.970 -19.513 1.00 64.06 94 PRO A CA 1
ATOM 794 C C . PRO A 1 94 ? 31.586 -6.885 -21.037 1.00 64.06 94 PRO A C 1
ATOM 796 O O . PRO A 1 94 ? 30.616 -7.116 -21.762 1.00 64.06 94 PRO A O 1
ATOM 799 N N . PRO A 1 95 ? 32.794 -6.625 -21.565 1.00 60.97 95 PRO A N 1
ATOM 800 C CA . PRO A 1 95 ? 33.019 -6.646 -23.004 1.00 60.97 95 PRO A CA 1
ATOM 801 C C . PRO A 1 95 ? 32.726 -8.049 -23.562 1.00 60.97 95 PRO A C 1
ATOM 803 O O . PRO A 1 95 ? 33.498 -8.986 -23.374 1.00 60.97 95 PRO A O 1
ATOM 806 N N . CYS A 1 96 ? 31.598 -8.199 -24.262 1.00 58.78 96 CYS A N 1
ATOM 807 C CA . CYS A 1 96 ? 31.101 -9.487 -24.763 1.00 58.78 96 CYS A CA 1
ATOM 808 C C . CYS A 1 96 ? 31.949 -10.075 -25.913 1.00 58.78 96 CYS A C 1
ATOM 810 O O . CYS A 1 96 ? 31.692 -11.188 -26.365 1.00 58.78 96 CYS A O 1
ATOM 812 N N . MET A 1 97 ? 32.927 -9.322 -26.428 1.00 53.50 97 MET A N 1
ATOM 813 C CA . MET A 1 97 ? 33.851 -9.707 -27.501 1.00 53.50 97 MET A CA 1
ATOM 814 C C . MET A 1 97 ? 35.176 -8.933 -27.375 1.00 53.50 97 MET A C 1
ATOM 816 O O . MET A 1 97 ? 35.176 -7.833 -26.814 1.00 53.50 97 MET A O 1
ATOM 820 N N . PRO A 1 98 ? 36.291 -9.456 -27.933 1.00 56.62 98 PRO A N 1
ATOM 821 C CA . PRO A 1 98 ? 37.549 -8.715 -28.037 1.00 56.62 98 PRO A CA 1
ATOM 822 C C . PRO A 1 98 ? 37.333 -7.370 -28.753 1.00 56.62 98 PRO A C 1
ATOM 824 O O . PRO A 1 98 ? 36.399 -7.261 -29.553 1.00 56.62 98 PRO A O 1
ATOM 827 N N . PRO A 1 99 ? 38.167 -6.346 -28.483 1.00 56.97 99 PRO A N 1
ATOM 828 C CA . PRO A 1 99 ? 37.955 -4.994 -28.990 1.00 56.97 99 PRO A CA 1
ATOM 829 C C . PRO A 1 99 ? 37.938 -4.994 -30.523 1.00 56.97 99 PRO A C 1
ATOM 831 O O . PRO A 1 99 ? 38.973 -5.037 -31.186 1.00 56.97 99 PRO A O 1
ATOM 834 N N . ALA A 1 100 ? 36.735 -4.968 -31.096 1.00 58.09 100 ALA A N 1
ATOM 835 C CA . ALA A 1 100 ? 36.538 -4.638 -32.494 1.00 58.09 100 ALA A CA 1
ATOM 836 C C . ALA A 1 100 ? 36.797 -3.137 -32.674 1.00 58.09 100 ALA A C 1
ATOM 838 O O . ALA A 1 100 ? 36.591 -2.356 -31.746 1.00 58.09 100 ALA A O 1
ATOM 839 N N . ARG A 1 101 ? 37.283 -2.766 -33.866 1.00 57.62 101 ARG A N 1
ATOM 840 C CA . ARG A 1 101 ? 37.678 -1.403 -34.257 1.00 57.62 101 ARG A CA 1
ATOM 841 C C . ARG A 1 101 ? 36.755 -0.348 -33.638 1.00 57.62 101 ARG A C 1
ATOM 843 O O . ARG A 1 101 ? 35.553 -0.396 -33.868 1.00 57.62 101 ARG A O 1
ATOM 850 N N . VAL A 1 102 ? 37.347 0.585 -32.890 1.00 56.03 102 VAL A N 1
ATOM 851 C CA . VAL A 1 102 ? 36.668 1.751 -32.313 1.00 56.03 102 VAL A CA 1
ATOM 852 C C . VAL A 1 102 ? 36.076 2.557 -33.464 1.00 56.03 102 VAL A C 1
ATOM 854 O O . VAL A 1 102 ? 36.815 3.158 -34.244 1.00 56.03 102 VAL A O 1
ATOM 857 N N . ILE A 1 103 ? 34.755 2.513 -33.615 1.00 58.19 103 ILE A N 1
ATOM 858 C CA . ILE A 1 103 ? 34.045 3.400 -34.529 1.00 58.19 103 ILE A CA 1
ATOM 859 C C . ILE A 1 103 ? 33.746 4.681 -33.732 1.00 58.19 103 ILE A C 1
ATOM 861 O O . ILE A 1 103 ? 33.116 4.596 -32.675 1.00 58.19 103 ILE A O 1
ATOM 865 N N . PRO A 1 104 ? 34.215 5.860 -34.178 1.00 54.88 104 PRO A N 1
ATOM 866 C CA . PRO A 1 104 ? 33.935 7.123 -33.498 1.00 54.88 104 PRO A CA 1
ATOM 867 C C . PRO A 1 104 ? 32.420 7.385 -33.405 1.00 54.88 104 PRO A C 1
ATOM 869 O O . PRO A 1 104 ? 31.695 7.107 -34.358 1.00 54.88 104 PRO A O 1
ATOM 872 N N . ASN A 1 105 ? 31.964 7.950 -32.282 1.00 63.91 105 ASN A N 1
ATOM 873 C CA . ASN A 1 105 ? 30.580 8.367 -31.969 1.00 63.91 105 ASN A CA 1
ATOM 874 C C . ASN A 1 105 ? 29.552 7.262 -31.635 1.00 63.91 105 ASN A C 1
ATOM 876 O O . ASN A 1 105 ? 28.433 7.588 -31.241 1.00 63.91 105 ASN A O 1
ATOM 880 N N . GLU A 1 106 ? 29.880 5.971 -31.738 1.00 66.25 106 GLU A N 1
ATOM 881 C CA . GLU A 1 106 ? 28.896 4.903 -31.463 1.00 66.25 106 GLU A CA 1
ATOM 882 C C . GLU A 1 106 ? 28.578 4.738 -29.970 1.00 66.25 106 GLU A C 1
ATOM 884 O O . GLU A 1 106 ? 27.413 4.580 -29.594 1.00 66.25 106 GLU A O 1
ATOM 889 N N . ASP A 1 107 ? 29.592 4.851 -29.111 1.00 71.56 107 ASP A N 1
ATOM 890 C CA . ASP A 1 107 ? 29.413 4.780 -27.657 1.00 71.56 107 ASP A CA 1
ATOM 891 C C . ASP A 1 107 ? 28.595 5.977 -27.129 1.00 71.56 107 ASP A C 1
ATOM 893 O O . ASP A 1 107 ? 27.816 5.839 -26.185 1.00 71.56 107 ASP A O 1
ATOM 897 N N . GLU A 1 108 ? 28.694 7.138 -27.788 1.00 78.62 108 GLU A N 1
ATOM 898 C CA . GLU A 1 108 ? 27.951 8.353 -27.432 1.00 78.62 108 GLU A CA 1
ATOM 899 C C . GLU A 1 108 ? 26.449 8.212 -27.727 1.00 78.62 108 GLU A C 1
ATOM 901 O O . GLU A 1 108 ? 25.618 8.539 -26.877 1.00 78.62 108 GLU A O 1
ATOM 906 N N . ILE A 1 109 ? 26.084 7.651 -28.887 1.00 79.00 109 ILE A N 1
ATOM 907 C CA . ILE A 1 109 ? 24.680 7.390 -29.255 1.00 79.00 109 ILE A CA 1
ATOM 908 C C . ILE A 1 109 ? 24.069 6.334 -28.327 1.00 79.00 109 ILE A C 1
ATOM 910 O O . ILE A 1 109 ? 22.940 6.491 -27.854 1.00 79.00 109 ILE A O 1
ATOM 914 N N . MET A 1 110 ? 24.812 5.265 -28.028 1.00 76.81 110 MET A N 1
ATOM 915 C CA . MET A 1 110 ? 24.360 4.219 -27.110 1.00 76.81 110 MET A CA 1
ATOM 916 C C . MET A 1 110 ? 24.091 4.780 -25.708 1.00 76.81 110 MET A C 1
ATOM 918 O O . MET A 1 110 ? 23.052 4.473 -25.116 1.00 76.81 110 MET A O 1
ATOM 922 N N . MET A 1 111 ? 24.993 5.628 -25.206 1.00 81.31 111 MET A N 1
ATOM 923 C CA . MET A 1 111 ? 24.862 6.287 -23.908 1.00 81.31 111 MET A CA 1
ATOM 924 C C . MET A 1 111 ? 23.699 7.289 -23.879 1.00 81.31 111 MET A C 1
ATOM 926 O O . MET A 1 111 ? 22.938 7.331 -22.911 1.00 81.31 111 MET A O 1
ATOM 930 N N . ALA A 1 112 ? 23.509 8.063 -24.951 1.00 85.12 112 ALA A N 1
ATOM 931 C CA . ALA A 1 112 ? 22.382 8.983 -25.079 1.00 85.12 112 ALA A CA 1
ATOM 932 C C . ALA A 1 112 ? 21.036 8.241 -25.046 1.00 85.12 112 ALA A C 1
ATOM 934 O O . ALA A 1 112 ? 20.141 8.619 -24.288 1.00 85.12 112 ALA A O 1
ATOM 935 N N . ASN A 1 113 ? 20.914 7.138 -25.792 1.00 85.94 113 ASN A N 1
ATOM 936 C CA . ASN A 1 113 ? 19.716 6.297 -25.782 1.00 85.94 113 ASN A CA 1
ATOM 937 C C . ASN A 1 113 ? 19.462 5.676 -24.405 1.00 85.94 113 ASN A C 1
ATOM 939 O O . ASN A 1 113 ? 18.328 5.676 -23.927 1.00 85.94 113 ASN A O 1
ATOM 943 N N . TRP A 1 114 ? 20.515 5.181 -23.744 1.00 86.25 114 TRP A N 1
ATOM 944 C CA . TRP A 1 114 ? 20.413 4.654 -22.385 1.00 86.25 114 TRP A CA 1
ATOM 945 C C . TRP A 1 114 ? 19.896 5.710 -21.409 1.00 86.25 114 TRP A C 1
ATOM 947 O O . TRP A 1 114 ? 18.997 5.430 -20.623 1.00 86.25 114 TRP A O 1
ATOM 957 N N . LYS A 1 115 ? 20.401 6.945 -21.493 1.00 88.88 115 LYS A N 1
ATOM 958 C CA . LYS A 1 115 ? 19.956 8.049 -20.640 1.00 88.88 115 LYS A CA 1
ATOM 959 C C . LYS A 1 115 ? 18.468 8.359 -20.821 1.00 88.88 115 LYS A C 1
ATOM 961 O O . LYS A 1 115 ? 17.789 8.569 -19.822 1.00 88.88 115 LYS A O 1
ATOM 966 N N . ILE A 1 116 ? 17.971 8.358 -22.061 1.00 89.50 116 ILE A N 1
ATOM 967 C CA . ILE A 1 116 ? 16.548 8.588 -22.370 1.00 89.50 116 ILE A CA 1
ATOM 968 C C . ILE A 1 116 ? 15.678 7.463 -21.794 1.00 89.50 116 ILE A C 1
ATOM 970 O O . ILE A 1 116 ? 14.679 7.729 -21.122 1.00 89.50 116 ILE A O 1
ATOM 974 N N . LEU A 1 117 ? 16.076 6.206 -22.017 1.00 89.44 117 LEU A N 1
ATOM 975 C CA . LEU A 1 117 ? 15.386 5.037 -21.463 1.00 89.44 117 LEU A CA 1
ATOM 976 C C . LEU A 1 117 ? 15.360 5.085 -19.937 1.00 89.44 117 LEU A C 1
ATOM 978 O O . LEU A 1 117 ? 14.316 4.887 -19.323 1.00 89.44 117 LEU A O 1
ATOM 982 N N . TRP A 1 118 ? 16.500 5.406 -19.330 1.00 90.88 118 TRP A N 1
ATOM 983 C CA . TRP A 1 118 ? 16.646 5.487 -17.887 1.00 90.88 118 TRP A CA 1
ATOM 984 C C . TRP A 1 118 ? 15.802 6.607 -17.279 1.00 90.88 118 TRP A C 1
ATOM 986 O O . TRP A 1 118 ? 15.155 6.386 -16.255 1.00 90.88 118 TRP A O 1
ATOM 996 N N . SER A 1 119 ? 15.755 7.788 -17.906 1.00 92.38 119 SER A N 1
ATOM 997 C CA . SER A 1 119 ? 14.872 8.866 -17.448 1.00 92.38 119 SER A CA 1
ATOM 998 C C . SER A 1 119 ? 13.406 8.457 -17.539 1.00 92.38 119 SER A C 1
ATOM 1000 O O . SER A 1 119 ? 12.682 8.600 -16.560 1.00 92.38 119 SER A O 1
ATOM 1002 N N . SER A 1 120 ? 12.989 7.846 -18.655 1.00 92.50 120 SER A N 1
ATOM 1003 C CA . SER A 1 120 ? 11.607 7.383 -18.816 1.00 92.50 120 SER A CA 1
ATOM 1004 C C . SER A 1 120 ? 11.231 6.324 -17.778 1.00 92.50 120 SER A C 1
ATOM 1006 O O . SER A 1 120 ? 10.142 6.383 -17.212 1.00 92.50 120 SER A O 1
ATOM 1008 N N . TYR A 1 121 ? 12.113 5.356 -17.516 1.00 92.81 121 TYR A N 1
ATOM 1009 C CA . TYR A 1 121 ? 11.896 4.342 -16.485 1.00 92.81 121 TYR A CA 1
ATOM 1010 C C . TYR A 1 121 ? 11.800 4.968 -15.088 1.00 92.81 121 TYR A C 1
ATOM 1012 O O . TYR A 1 121 ? 10.883 4.653 -14.333 1.00 92.81 121 TYR A O 1
ATOM 1020 N N . THR A 1 122 ? 12.719 5.879 -14.754 1.00 93.88 122 THR A N 1
ATOM 1021 C CA . THR A 1 122 ? 12.763 6.526 -13.435 1.00 93.88 122 THR A CA 1
ATOM 1022 C C . THR A 1 122 ? 11.488 7.326 -13.168 1.00 93.88 122 THR A C 1
ATOM 1024 O O . THR A 1 122 ? 10.947 7.238 -12.067 1.00 93.88 122 THR A O 1
ATOM 1027 N N . ASP A 1 123 ? 10.960 8.023 -14.177 1.00 95.25 123 ASP A N 1
ATOM 1028 C CA . ASP A 1 123 ? 9.698 8.763 -14.073 1.00 95.25 123 ASP A CA 1
ATOM 1029 C C . ASP A 1 123 ? 8.505 7.832 -13.787 1.00 95.25 123 ASP A C 1
ATOM 1031 O O . ASP A 1 123 ? 7.630 8.149 -12.978 1.00 95.25 123 ASP A O 1
ATOM 1035 N N . LEU A 1 124 ? 8.446 6.670 -14.447 1.00 94.44 124 LEU A N 1
ATOM 1036 C CA . LEU A 1 124 ? 7.397 5.667 -14.218 1.00 94.44 124 LEU A CA 1
ATOM 1037 C C . LEU A 1 124 ? 7.519 5.027 -12.835 1.00 94.44 124 LEU A C 1
ATOM 1039 O O . LEU A 1 124 ? 6.524 4.846 -12.131 1.00 94.44 124 LEU A O 1
ATOM 1043 N N . GLU A 1 125 ? 8.742 4.728 -12.418 1.00 95.56 125 GLU A N 1
ATOM 1044 C CA . GLU A 1 125 ? 9.015 4.188 -11.098 1.00 95.56 125 GLU A CA 1
ATOM 1045 C C . GLU A 1 125 ? 8.632 5.174 -9.988 1.00 95.56 125 GLU A C 1
ATOM 1047 O O . GLU A 1 125 ? 7.993 4.787 -9.008 1.00 95.56 125 GLU A O 1
ATOM 1052 N N . GLU A 1 126 ? 8.991 6.450 -10.134 1.00 97.00 126 GLU A N 1
ATOM 1053 C CA . GLU A 1 126 ? 8.634 7.492 -9.173 1.00 97.00 126 GLU A CA 1
ATOM 1054 C C . GLU A 1 126 ? 7.115 7.624 -9.048 1.00 97.00 126 GLU A C 1
ATOM 1056 O O . GLU A 1 126 ? 6.600 7.680 -7.929 1.00 97.00 126 GLU A O 1
ATOM 1061 N N . LYS A 1 127 ? 6.383 7.574 -10.168 1.00 96.44 127 LYS A N 1
ATOM 1062 C CA . LYS A 1 127 ? 4.911 7.564 -10.162 1.00 96.44 127 LYS A CA 1
ATOM 1063 C C . LYS A 1 127 ? 4.349 6.398 -9.345 1.00 96.44 127 LYS A C 1
ATOM 1065 O O . LYS A 1 127 ? 3.476 6.621 -8.505 1.00 96.44 127 LYS A O 1
ATOM 1070 N N . LEU A 1 128 ? 4.856 5.177 -9.540 1.00 96.31 128 LEU A N 1
ATOM 1071 C CA . LEU A 1 128 ? 4.410 4.006 -8.772 1.00 96.31 128 LEU A CA 1
ATOM 1072 C C . LEU A 1 128 ? 4.740 4.139 -7.283 1.00 96.31 128 LEU A C 1
ATOM 1074 O O . LEU A 1 128 ? 3.882 3.909 -6.431 1.00 96.31 128 LEU A O 1
ATOM 1078 N N . LEU A 1 129 ? 5.971 4.533 -6.953 1.00 97.50 129 LEU A N 1
ATOM 1079 C CA . LEU A 1 129 ? 6.416 4.673 -5.566 1.00 97.50 129 LEU A CA 1
ATOM 1080 C C . LEU A 1 129 ? 5.652 5.772 -4.826 1.00 97.50 129 LEU A C 1
ATOM 1082 O O . LEU A 1 129 ? 5.296 5.580 -3.663 1.00 97.50 129 LEU A O 1
ATOM 1086 N N . LYS A 1 130 ? 5.369 6.892 -5.497 1.00 97.44 130 LYS A N 1
ATOM 1087 C CA . LYS A 1 130 ? 4.541 7.970 -4.957 1.00 97.44 130 LYS A CA 1
ATOM 1088 C C . LYS A 1 130 ? 3.127 7.476 -4.666 1.00 97.44 130 LYS A C 1
ATOM 1090 O O . LYS A 1 130 ? 2.657 7.632 -3.543 1.00 97.44 130 LYS A O 1
ATOM 1095 N N . ARG A 1 131 ? 2.497 6.793 -5.626 1.00 96.00 131 ARG A N 1
ATOM 1096 C CA . ARG A 1 131 ? 1.161 6.209 -5.449 1.00 96.00 131 ARG A CA 1
ATOM 1097 C C . ARG A 1 131 ? 1.115 5.232 -4.269 1.00 96.00 131 ARG A C 1
ATOM 1099 O O . ARG A 1 131 ? 0.188 5.276 -3.463 1.00 96.00 131 ARG A O 1
ATOM 1106 N N . ILE A 1 132 ? 2.130 4.377 -4.129 1.00 96.25 132 ILE A N 1
ATOM 1107 C CA . ILE A 1 132 ? 2.243 3.449 -2.994 1.00 96.25 132 ILE A CA 1
ATOM 1108 C C . ILE A 1 132 ? 2.393 4.204 -1.667 1.00 96.25 132 ILE A C 1
ATOM 1110 O O . ILE A 1 132 ? 1.782 3.807 -0.675 1.00 96.25 132 ILE A O 1
ATOM 1114 N N . ALA A 1 133 ? 3.201 5.267 -1.628 1.00 96.88 133 ALA A N 1
ATOM 1115 C CA . ALA A 1 133 ? 3.397 6.068 -0.423 1.00 96.88 133 ALA A CA 1
ATOM 1116 C C . ALA A 1 133 ? 2.092 6.740 0.028 1.00 96.88 133 ALA A C 1
ATOM 1118 O O . ALA A 1 133 ? 1.722 6.610 1.192 1.00 96.88 133 ALA A O 1
ATOM 1119 N N . GLU A 1 134 ? 1.363 7.357 -0.903 1.00 94.81 134 GLU A N 1
ATOM 1120 C CA . GLU A 1 134 ? 0.060 7.979 -0.641 1.00 94.81 134 GLU A CA 1
ATOM 1121 C C . GLU A 1 134 ? -0.950 6.950 -0.111 1.00 94.81 134 GLU A C 1
ATOM 1123 O O . GLU A 1 134 ? -1.539 7.146 0.952 1.00 94.81 134 GLU A O 1
ATOM 1128 N N . LYS A 1 135 ? -1.094 5.790 -0.774 1.00 93.06 135 LYS A N 1
ATOM 1129 C CA . LYS A 1 135 ? -2.011 4.735 -0.295 1.00 93.06 135 LYS A CA 1
ATOM 1130 C C . LYS A 1 135 ? -1.610 4.181 1.063 1.00 93.06 135 LYS A C 1
ATOM 1132 O O . LYS A 1 135 ? -2.466 3.877 1.892 1.00 93.06 135 LYS A O 1
ATOM 1137 N N . LYS A 1 136 ? -0.310 4.050 1.316 1.00 95.31 136 LYS A N 1
ATOM 1138 C CA . LYS A 1 136 ? 0.190 3.602 2.613 1.00 95.31 136 LYS A CA 1
ATOM 1139 C C . LYS A 1 136 ? -0.218 4.573 3.720 1.00 95.31 136 LYS A C 1
ATOM 1141 O O . LYS A 1 136 ? -0.674 4.104 4.759 1.00 95.31 136 LYS A O 1
ATOM 1146 N N . GLU A 1 137 ? -0.049 5.879 3.523 1.00 94.81 137 GLU A N 1
ATOM 1147 C CA . GLU A 1 137 ? -0.426 6.887 4.523 1.00 94.81 137 GLU A CA 1
ATOM 1148 C C . GLU A 1 137 ? -1.931 6.881 4.799 1.00 94.81 137 GLU A C 1
ATOM 1150 O O . GLU A 1 137 ? -2.344 6.875 5.961 1.00 94.81 137 GLU A O 1
ATOM 1155 N N . GLU A 1 138 ? -2.753 6.786 3.754 1.00 91.44 138 GLU A N 1
ATOM 1156 C CA . GLU A 1 138 ? -4.208 6.700 3.892 1.00 91.44 138 GLU A CA 1
ATOM 1157 C C . GLU A 1 138 ? -4.639 5.473 4.703 1.00 91.44 138 GLU A C 1
ATOM 1159 O O . GLU A 1 138 ? -5.365 5.597 5.692 1.00 91.44 138 GLU A O 1
ATOM 1164 N N . ILE A 1 139 ? -4.140 4.284 4.351 1.00 91.50 139 ILE A N 1
ATOM 1165 C CA . ILE A 1 139 ? -4.485 3.042 5.057 1.00 91.50 139 ILE A CA 1
ATOM 1166 C C . ILE A 1 139 ? -3.948 3.057 6.493 1.00 91.50 139 ILE A C 1
ATOM 1168 O O . ILE A 1 139 ? -4.610 2.558 7.406 1.00 91.50 139 ILE A O 1
ATOM 1172 N N . GLN A 1 140 ? -2.767 3.639 6.731 1.00 93.00 140 GLN A N 1
ATOM 1173 C CA . GLN A 1 140 ? -2.239 3.820 8.087 1.00 93.00 140 GLN A CA 1
ATOM 1174 C C . GLN A 1 140 ? -3.158 4.704 8.927 1.00 93.00 140 GLN A C 1
ATOM 1176 O O . GLN A 1 140 ? -3.525 4.307 10.032 1.00 93.00 140 GLN A O 1
ATOM 1181 N N . SER A 1 141 ? -3.585 5.845 8.387 1.00 90.44 141 SER A N 1
ATOM 1182 C CA . SER A 1 141 ? -4.519 6.749 9.060 1.00 90.44 141 SER A CA 1
ATOM 1183 C C . SER A 1 141 ? -5.843 6.055 9.394 1.00 90.44 141 SER A C 1
ATOM 1185 O O . SER A 1 141 ? -6.315 6.132 10.531 1.00 90.44 141 SER A O 1
ATOM 1187 N N . LEU A 1 142 ? -6.404 5.298 8.445 1.00 86.88 142 LEU A N 1
ATOM 1188 C CA . LEU A 1 142 ? -7.640 4.534 8.642 1.00 86.88 142 LEU A CA 1
ATOM 1189 C C . LEU A 1 142 ? -7.503 3.487 9.748 1.00 86.88 142 LEU A C 1
ATOM 1191 O O . LEU A 1 142 ? -8.356 3.386 10.634 1.00 86.88 142 LEU A O 1
ATOM 1195 N N . ARG A 1 143 ? -6.415 2.717 9.720 1.00 89.50 143 ARG A N 1
ATOM 1196 C CA . ARG A 1 143 ? -6.117 1.705 10.732 1.00 89.50 143 ARG A CA 1
ATOM 1197 C C . ARG A 1 143 ? -5.981 2.328 12.118 1.00 89.50 143 ARG A C 1
ATOM 1199 O O . ARG A 1 143 ? -6.539 1.802 13.080 1.00 89.50 143 ARG A O 1
ATOM 1206 N N . ASP A 1 144 ? -5.260 3.435 12.220 1.00 90.19 144 ASP A N 1
ATOM 1207 C CA . ASP A 1 144 ? -5.027 4.111 13.493 1.00 90.19 144 ASP A CA 1
ATOM 1208 C C . ASP A 1 144 ? -6.340 4.719 14.027 1.00 90.19 144 ASP A C 1
ATOM 1210 O O . ASP A 1 144 ? -6.653 4.578 15.211 1.00 90.19 144 ASP A O 1
ATOM 1214 N N . GLY A 1 145 ? -7.179 5.285 13.150 1.00 86.44 145 GLY A N 1
ATOM 1215 C CA . GLY A 1 145 ? -8.535 5.729 13.484 1.00 86.44 145 GLY A CA 1
ATOM 1216 C C . GLY A 1 145 ? -9.425 4.600 14.019 1.00 86.44 145 GLY A C 1
ATOM 1217 O O . GLY A 1 145 ? -10.074 4.761 15.055 1.00 86.44 145 GLY A O 1
ATOM 1218 N N . LEU A 1 146 ? -9.402 3.432 13.368 1.00 86.31 146 LEU A N 1
ATOM 1219 C CA . LEU A 1 146 ? -10.150 2.243 13.790 1.00 86.31 146 LEU A CA 1
ATOM 1220 C C . LEU A 1 146 ? -9.695 1.728 15.168 1.00 86.31 146 LEU A C 1
ATOM 1222 O O . LEU A 1 146 ? -10.534 1.398 16.015 1.00 86.31 146 LEU A O 1
ATOM 1226 N N . PHE A 1 147 ? -8.383 1.678 15.420 1.00 84.94 147 PHE A N 1
ATOM 1227 C CA . PHE A 1 147 ? -7.842 1.263 16.718 1.00 84.94 147 PHE A CA 1
ATOM 1228 C C . PHE A 1 147 ? -8.176 2.253 17.829 1.00 84.94 147 PHE A C 1
ATOM 1230 O O . PHE A 1 147 ? -8.563 1.833 18.922 1.00 84.94 147 PHE A O 1
ATOM 1237 N N . ASN A 1 148 ? -8.100 3.553 17.551 1.00 86.56 148 ASN A N 1
ATOM 1238 C CA . ASN A 1 148 ? -8.469 4.584 18.514 1.00 86.56 148 ASN A CA 1
ATOM 1239 C C . ASN A 1 148 ? -9.957 4.491 18.884 1.00 86.56 148 ASN A C 1
ATOM 1241 O O . ASN A 1 148 ? -10.293 4.454 20.069 1.00 86.56 148 ASN A O 1
ATOM 1245 N N . ALA A 1 149 ? -10.850 4.368 17.895 1.00 83.38 149 ALA A N 1
ATOM 1246 C CA . ALA A 1 149 ? -12.287 4.212 18.130 1.00 83.38 149 ALA A CA 1
ATOM 1247 C C . ALA A 1 149 ? -12.613 2.934 18.922 1.00 83.38 149 ALA A C 1
ATOM 1249 O O . ALA A 1 149 ? -13.401 2.963 19.871 1.00 83.38 149 ALA A O 1
ATOM 1250 N N . THR A 1 150 ? -11.970 1.815 18.575 1.00 83.56 150 THR A N 1
ATOM 1251 C CA . THR A 1 150 ? -12.139 0.535 19.280 1.00 83.56 150 THR A CA 1
ATOM 1252 C C . THR A 1 150 ? -11.662 0.634 20.730 1.00 83.56 150 THR A C 1
ATOM 1254 O O . THR A 1 150 ? -12.403 0.251 21.636 1.00 83.56 150 THR A O 1
ATOM 1257 N N . SER A 1 151 ? -10.504 1.254 20.969 1.00 84.88 151 SER A N 1
ATOM 1258 C CA . SER A 1 151 ? -9.955 1.465 22.315 1.00 84.88 151 SER A CA 1
ATOM 1259 C C . SER A 1 151 ? -10.863 2.345 23.179 1.00 84.88 151 SER A C 1
ATOM 1261 O O . SER A 1 151 ? -11.125 2.026 24.338 1.00 84.88 151 SER A O 1
ATOM 1263 N N . LEU A 1 152 ? -11.411 3.426 22.610 1.00 85.19 152 LEU A N 1
ATOM 1264 C CA . LEU A 1 152 ? -12.388 4.296 23.277 1.00 85.19 152 LEU A CA 1
ATOM 1265 C C . LEU A 1 152 ? -13.653 3.528 23.684 1.00 85.19 152 LEU A C 1
ATOM 1267 O O . LEU A 1 152 ? -14.143 3.678 24.808 1.00 85.19 152 LEU A O 1
ATOM 1271 N N . ARG A 1 153 ? -14.174 2.668 22.800 1.00 83.69 153 ARG A N 1
ATOM 1272 C CA . ARG A 1 153 ? -15.336 1.821 23.104 1.00 83.69 153 ARG A CA 1
ATOM 1273 C C . ARG A 1 153 ? -15.040 0.830 24.222 1.00 83.69 153 ARG A C 1
ATOM 1275 O O . ARG A 1 153 ? -15.866 0.658 25.118 1.00 83.69 153 ARG A O 1
ATOM 1282 N N . GLU A 1 154 ? -13.883 0.182 24.181 1.00 85.44 154 GLU A N 1
ATOM 1283 C CA . GLU A 1 154 ? -13.465 -0.767 25.214 1.00 85.44 154 GLU A CA 1
ATOM 1284 C C . GLU A 1 154 ? -13.280 -0.084 26.573 1.00 85.44 154 GLU A C 1
ATOM 1286 O O . GLU A 1 154 ? -13.784 -0.583 27.581 1.00 85.44 154 GLU A O 1
ATOM 1291 N N . ALA A 1 155 ? -12.670 1.103 26.604 1.00 85.62 155 ALA A N 1
ATOM 1292 C CA . ALA A 1 155 ? -12.533 1.908 27.816 1.00 85.62 155 ALA A CA 1
ATOM 1293 C C . ALA A 1 155 ? -13.897 2.331 28.393 1.00 85.62 155 ALA A C 1
ATOM 1295 O O . ALA A 1 155 ? -14.132 2.224 29.602 1.00 85.62 155 ALA A O 1
ATOM 1296 N N . SER A 1 156 ? -14.829 2.755 27.533 1.00 84.12 156 SER A N 1
ATOM 1297 C CA . SER A 1 156 ? -16.206 3.078 27.927 1.00 84.12 156 SER A CA 1
ATOM 1298 C C . SER A 1 156 ? -16.924 1.861 28.525 1.00 84.12 156 SER A C 1
ATOM 1300 O O . SER A 1 156 ? -17.491 1.938 29.620 1.00 84.12 156 SER A O 1
ATOM 1302 N N . ARG A 1 157 ? -16.818 0.695 27.871 1.00 85.44 157 ARG A N 1
ATOM 1303 C CA . ARG A 1 157 ? -17.391 -0.568 28.360 1.00 85.44 157 ARG A CA 1
ATOM 1304 C C . ARG A 1 157 ? -16.790 -0.991 29.703 1.00 85.44 157 ARG A C 1
ATOM 1306 O O . ARG A 1 157 ? -17.531 -1.410 30.590 1.00 85.44 157 ARG A O 1
ATOM 1313 N N . SER A 1 158 ? -15.477 -0.842 29.874 1.00 88.12 158 SER A N 1
ATOM 1314 C CA . SER A 1 158 ? -14.776 -1.116 31.135 1.00 88.12 158 SER A CA 1
ATOM 1315 C C . SER A 1 158 ? -15.253 -0.192 32.261 1.00 88.12 158 SER A C 1
ATOM 1317 O O . SER A 1 158 ? -15.557 -0.643 33.366 1.00 88.12 158 SER A O 1
ATOM 1319 N N . THR A 1 159 ? -15.447 1.095 31.965 1.00 88.69 159 THR A N 1
ATOM 1320 C CA . THR A 1 159 ? -15.984 2.066 32.930 1.00 88.69 159 THR A CA 1
ATOM 1321 C C . THR A 1 159 ? -17.409 1.708 33.359 1.00 88.69 159 THR A C 1
ATOM 1323 O O . THR A 1 159 ? -17.733 1.767 34.547 1.00 88.69 159 THR A O 1
ATOM 1326 N N . ALA A 1 160 ? -18.265 1.299 32.418 1.00 84.56 160 ALA A N 1
ATOM 1327 C CA . ALA A 1 160 ? -19.611 0.823 32.728 1.00 84.56 160 ALA A CA 1
ATOM 1328 C C . ALA A 1 160 ? -19.583 -0.452 33.589 1.00 84.56 160 ALA A C 1
ATOM 1330 O O . ALA A 1 160 ? -20.305 -0.539 34.581 1.00 84.56 160 ALA A O 1
ATOM 1331 N N . MET A 1 161 ? -18.702 -1.406 33.272 1.00 87.88 161 MET A N 1
ATOM 1332 C CA . MET A 1 161 ? -18.496 -2.615 34.076 1.00 87.88 161 MET A CA 1
ATOM 1333 C C . MET A 1 161 ? -18.061 -2.281 35.508 1.00 87.88 161 MET A C 1
ATOM 1335 O O . MET A 1 161 ? -18.615 -2.829 36.460 1.00 87.88 161 MET A O 1
ATOM 1339 N N . ASN A 1 162 ? -17.144 -1.327 35.675 1.00 86.00 162 ASN A N 1
ATOM 1340 C CA . ASN A 1 162 ? -16.713 -0.872 36.993 1.00 86.00 162 ASN A CA 1
ATOM 1341 C C . ASN A 1 162 ? -17.882 -0.295 37.815 1.00 86.00 162 ASN A C 1
ATOM 1343 O O . ASN A 1 162 ? -18.012 -0.578 39.005 1.00 86.00 162 ASN A O 1
ATOM 1347 N N . ARG A 1 163 ? -18.806 0.443 37.180 1.00 86.38 163 ARG A N 1
ATOM 1348 C CA . ARG A 1 163 ? -20.023 0.932 37.855 1.00 86.38 163 ARG A CA 1
ATOM 1349 C C . ARG A 1 163 ? -20.912 -0.211 38.348 1.00 86.38 163 ARG A C 1
ATOM 1351 O O . ARG A 1 163 ? -21.413 -0.134 39.467 1.00 86.38 163 ARG A O 1
ATOM 1358 N N . TYR A 1 164 ? -21.082 -1.274 37.560 1.00 91.38 164 TYR A N 1
ATOM 1359 C CA . TYR A 1 164 ? -21.862 -2.440 37.991 1.00 91.38 164 TYR A CA 1
ATOM 1360 C C . TYR A 1 164 ? -21.239 -3.149 39.196 1.00 91.38 164 TYR A C 1
ATOM 1362 O O . TYR A 1 164 ? -21.972 -3.547 40.099 1.00 91.38 164 TYR A O 1
ATOM 1370 N N . ILE A 1 165 ? -19.907 -3.250 39.259 1.00 91.12 165 ILE A N 1
ATOM 1371 C CA . ILE A 1 165 ? -19.200 -3.825 40.414 1.00 91.12 165 ILE A CA 1
ATOM 1372 C C . ILE A 1 165 ? -19.470 -3.004 41.680 1.00 91.12 165 ILE A C 1
ATOM 1374 O O . ILE A 1 165 ? -19.755 -3.581 42.731 1.00 91.12 165 ILE A O 1
ATOM 1378 N N . ILE A 1 166 ? -19.442 -1.669 41.587 1.00 91.62 166 ILE A N 1
ATOM 1379 C CA . ILE A 1 166 ? -19.733 -0.780 42.723 1.00 91.62 166 ILE A CA 1
ATOM 1380 C C . ILE A 1 166 ? -21.162 -1.008 43.228 1.00 91.62 166 ILE A C 1
ATOM 1382 O O . ILE A 1 166 ? -21.365 -1.228 44.422 1.00 91.62 166 ILE A O 1
ATOM 1386 N N . VAL A 1 167 ? -22.150 -1.018 42.328 1.00 93.25 167 VAL A N 1
ATOM 1387 C CA . VAL A 1 167 ? -23.558 -1.241 42.695 1.00 93.25 167 VAL A CA 1
ATOM 1388 C C . VAL A 1 167 ? -23.754 -2.627 43.314 1.00 93.25 167 VAL A C 1
ATOM 1390 O O . VAL A 1 167 ? -24.362 -2.741 44.376 1.00 93.25 167 VAL A O 1
ATOM 1393 N N . PHE A 1 168 ? -23.198 -3.676 42.704 1.00 92.88 168 PHE A N 1
ATOM 1394 C CA . PHE A 1 168 ? -23.258 -5.039 43.233 1.00 92.88 168 PHE A CA 1
ATOM 1395 C C . PHE A 1 168 ? -22.626 -5.150 44.626 1.00 92.88 168 PHE A C 1
ATOM 1397 O O . PHE A 1 168 ? -23.186 -5.800 45.509 1.00 92.88 168 PHE A O 1
ATOM 1404 N N . THR A 1 169 ? -21.493 -4.480 44.846 1.00 95.69 169 THR A N 1
ATOM 1405 C CA . THR A 1 169 ? -20.819 -4.444 46.150 1.00 95.69 169 THR A CA 1
ATOM 1406 C C . THR A 1 169 ? -21.694 -3.763 47.200 1.00 95.69 169 THR A C 1
ATOM 1408 O O . THR A 1 169 ? -21.863 -4.314 48.283 1.00 95.69 169 THR A O 1
ATOM 1411 N N . ILE A 1 170 ? -22.315 -2.620 46.877 1.00 95.44 170 ILE A N 1
ATOM 1412 C CA . ILE A 1 170 ? -23.243 -1.922 47.783 1.00 95.44 170 ILE A CA 1
ATOM 1413 C C . ILE A 1 170 ? -24.417 -2.834 48.160 1.00 95.44 170 ILE A C 1
ATOM 1415 O O . ILE A 1 170 ? -24.706 -3.005 49.342 1.00 95.44 170 ILE A O 1
ATOM 1419 N N . VAL A 1 171 ? -25.062 -3.465 47.173 1.00 94.88 171 VAL A N 1
ATOM 1420 C CA . VAL A 1 171 ? -26.167 -4.409 47.408 1.00 94.88 171 VAL A CA 1
ATOM 1421 C C . VAL A 1 171 ? -25.693 -5.570 48.287 1.00 94.88 171 VAL A C 1
ATOM 1423 O O . VAL A 1 171 ? -26.319 -5.881 49.295 1.00 94.88 171 VAL A O 1
ATOM 1426 N N . THR A 1 172 ? -24.548 -6.173 47.982 1.00 95.00 172 THR A N 1
ATOM 1427 C CA . THR A 1 172 ? -24.014 -7.292 48.768 1.00 95.00 172 THR A CA 1
ATOM 1428 C C . THR A 1 172 ? -23.738 -6.886 50.217 1.00 95.00 172 THR A C 1
ATOM 1430 O O . THR A 1 172 ? -24.188 -7.573 51.127 1.00 95.00 172 THR A O 1
ATOM 1433 N N . VAL A 1 173 ? -23.071 -5.753 50.461 1.00 94.56 173 VAL A N 1
ATOM 1434 C CA . VAL A 1 173 ? -22.775 -5.265 51.821 1.00 94.56 173 VAL A CA 1
ATOM 1435 C C . VAL A 1 173 ? -24.053 -4.991 52.621 1.00 94.56 173 VAL A C 1
ATOM 1437 O O . VAL A 1 173 ? -24.091 -5.283 53.814 1.00 94.56 173 VAL A O 1
ATOM 1440 N N . LEU A 1 174 ? -25.107 -4.477 51.980 1.00 92.62 174 LEU A N 1
ATOM 1441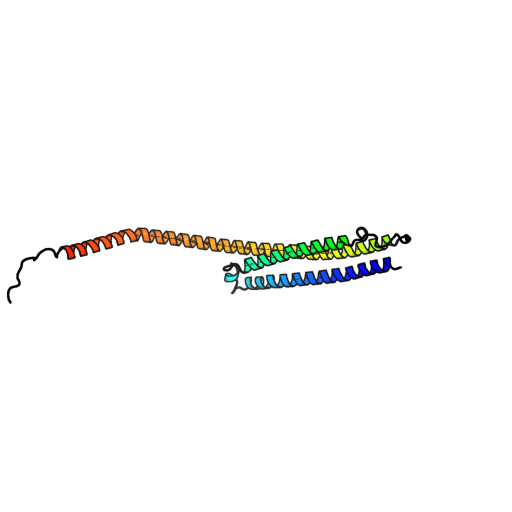 C CA . LEU A 1 174 ? -26.384 -4.200 52.642 1.00 92.62 174 LEU A CA 1
ATOM 1442 C C . LEU A 1 174 ? -27.180 -5.470 52.964 1.00 92.62 174 LEU A C 1
ATOM 1444 O O . LEU A 1 174 ? -27.764 -5.564 54.042 1.00 92.62 174 LEU A O 1
ATOM 1448 N N . TYR A 1 175 ? -27.221 -6.438 52.047 1.00 91.38 175 TYR A N 1
ATOM 1449 C CA . TYR A 1 175 ? -28.102 -7.602 52.173 1.00 91.38 175 TYR A CA 1
ATOM 1450 C C . TYR A 1 175 ? -27.441 -8.816 52.828 1.00 91.38 175 TYR A C 1
ATOM 1452 O O . TYR A 1 175 ? -28.150 -9.599 53.459 1.00 91.38 175 TYR A O 1
ATOM 1460 N N . LEU A 1 176 ? -26.112 -8.955 52.762 1.00 92.88 176 LEU A N 1
ATOM 1461 C CA . LEU A 1 176 ? -25.402 -10.100 53.338 1.00 92.88 176 LEU A CA 1
ATOM 1462 C C . LEU A 1 176 ? -25.628 -10.223 54.862 1.00 92.88 176 LEU A C 1
ATOM 1464 O O . LEU A 1 176 ? -26.052 -11.303 55.291 1.00 92.88 176 LEU A O 1
ATOM 1468 N N . PRO A 1 177 ? -25.450 -9.170 55.696 1.00 91.56 177 PRO A N 1
ATOM 1469 C CA . PRO A 1 177 ? -25.646 -9.295 57.143 1.00 91.56 177 PRO A CA 1
ATOM 1470 C C . PRO A 1 177 ? -27.091 -9.660 57.545 1.00 91.56 177 PRO A C 1
ATOM 1472 O O . PRO A 1 177 ? -27.251 -10.617 58.306 1.00 91.56 177 PRO A O 1
ATOM 1475 N N . PRO A 1 178 ? -28.155 -9.009 57.020 1.00 90.19 178 PRO A N 1
ATOM 1476 C CA . PRO A 1 178 ? -29.538 -9.402 57.296 1.00 90.19 178 PRO A CA 1
ATOM 1477 C C . PRO A 1 178 ? -29.854 -10.854 56.935 1.00 90.19 178 PRO A C 1
ATOM 1479 O O . PRO A 1 178 ? -30.492 -11.545 57.728 1.00 90.19 178 PRO A O 1
ATOM 1482 N N . THR A 1 179 ? -29.383 -11.357 55.786 1.00 90.31 179 THR A N 1
ATOM 1483 C CA . THR A 1 179 ? -29.587 -12.774 55.433 1.00 90.31 179 THR A CA 1
ATOM 1484 C C . THR A 1 179 ? -28.875 -13.729 56.386 1.00 90.31 179 THR A C 1
ATOM 1486 O O . THR A 1 179 ? -29.452 -14.753 56.749 1.00 90.31 179 THR A O 1
ATOM 1489 N N . LEU A 1 180 ? -27.662 -13.406 56.850 1.00 87.94 180 LEU A N 1
ATOM 1490 C CA . LEU A 1 180 ? -26.957 -14.227 57.843 1.00 87.94 180 LEU A CA 1
ATOM 1491 C C . LEU A 1 180 ? -27.700 -14.255 59.187 1.00 87.94 180 LEU A C 1
ATOM 1493 O O . LEU A 1 180 ? -27.823 -15.312 59.813 1.00 87.94 180 LEU A O 1
ATOM 1497 N N . ILE A 1 181 ? -28.252 -13.114 59.607 1.00 91.06 181 ILE A N 1
ATOM 1498 C CA . ILE A 1 181 ? -29.081 -13.024 60.814 1.00 91.06 181 ILE A CA 1
ATOM 1499 C C . ILE A 1 181 ? -30.360 -13.849 60.630 1.00 91.06 181 ILE A C 1
ATOM 1501 O O . ILE A 1 181 ? -30.643 -14.717 61.448 1.00 91.06 181 ILE A O 1
ATOM 1505 N N . ALA A 1 182 ? -31.083 -13.679 59.522 1.00 89.00 182 ALA A N 1
ATOM 1506 C CA . ALA A 1 182 ? -32.314 -14.421 59.248 1.00 89.00 182 ALA A CA 1
ATOM 1507 C C . ALA A 1 182 ? -32.093 -15.944 59.227 1.00 89.00 182 ALA A C 1
ATOM 1509 O O . ALA A 1 182 ? -32.869 -16.701 59.819 1.00 89.00 182 ALA A O 1
ATOM 1510 N N . VAL A 1 183 ? -31.009 -16.409 58.597 1.00 90.38 183 VAL A N 1
ATOM 1511 C CA . VAL A 1 183 ? -30.648 -17.834 58.554 1.00 90.38 183 VAL A CA 1
ATOM 1512 C C . VAL A 1 183 ? -30.278 -18.357 59.942 1.00 90.38 183 VAL A C 1
ATOM 1514 O O . VAL A 1 183 ? -30.696 -19.458 60.302 1.00 90.38 183 VAL A O 1
ATOM 1517 N N . SER A 1 184 ? -29.522 -17.597 60.741 1.00 84.06 184 SER A N 1
ATOM 1518 C CA . SER A 1 184 ? -29.147 -18.027 62.094 1.00 84.06 184 SER A CA 1
ATOM 1519 C C . SER A 1 184 ? -30.352 -18.070 63.040 1.00 84.06 184 SER A C 1
ATOM 1521 O O . SER A 1 184 ? -30.542 -19.075 63.724 1.00 84.06 184 SER A O 1
ATOM 1523 N N . SER A 1 185 ? -31.237 -17.070 63.005 1.00 79.06 185 SER A N 1
ATOM 1524 C CA . SER A 1 185 ? -32.491 -17.073 63.770 1.00 79.06 185 SER A CA 1
ATOM 1525 C C . SER A 1 185 ? -33.408 -18.235 63.377 1.00 79.06 185 SER A C 1
ATOM 1527 O O . SER A 1 185 ? -33.956 -18.909 64.249 1.00 79.06 185 SER A O 1
ATOM 1529 N N . SER A 1 186 ? -33.522 -18.533 62.080 1.00 77.12 186 SER A N 1
ATOM 1530 C CA . SER A 1 186 ? -34.311 -19.671 61.586 1.00 77.12 186 SER A CA 1
ATOM 1531 C C . SER A 1 186 ? -33.746 -21.009 62.073 1.00 77.12 186 SER A C 1
ATOM 1533 O O . SER A 1 186 ? -34.491 -21.874 62.532 1.00 77.12 186 SER A O 1
ATOM 1535 N N . ARG A 1 187 ? -32.415 -21.175 62.047 1.00 73.00 187 ARG A N 1
ATOM 1536 C CA . ARG A 1 187 ? -31.746 -22.374 62.579 1.00 73.00 187 ARG A CA 1
ATOM 1537 C C . ARG A 1 187 ? -31.930 -22.520 64.092 1.00 73.00 187 ARG A C 1
ATOM 1539 O O . ARG A 1 187 ? -32.116 -23.640 64.558 1.00 73.00 187 ARG A O 1
ATOM 1546 N N . ILE A 1 188 ? -31.921 -21.423 64.853 1.00 72.69 188 ILE A N 1
ATOM 1547 C CA . ILE A 1 188 ? -32.175 -21.441 66.303 1.00 72.69 188 ILE A CA 1
ATOM 1548 C C . ILE A 1 188 ? -33.624 -21.842 66.603 1.00 72.69 188 ILE A C 1
ATOM 1550 O O . ILE A 1 188 ? -33.842 -22.656 67.494 1.00 72.69 188 ILE A O 1
ATOM 1554 N N . LEU A 1 189 ? -34.611 -21.339 65.856 1.00 62.53 189 LEU A N 1
ATOM 1555 C CA . LEU A 1 189 ? -36.018 -21.720 66.041 1.00 62.53 189 LEU A CA 1
ATOM 1556 C C . LEU A 1 189 ? -36.273 -23.200 65.726 1.00 62.53 189 LEU A C 1
ATOM 1558 O O . LEU A 1 189 ? -36.991 -23.862 66.469 1.00 62.53 189 LEU A O 1
ATOM 1562 N N . ILE A 1 190 ? -35.640 -23.743 64.684 1.00 63.75 190 ILE A N 1
ATOM 1563 C CA . ILE A 1 190 ? -35.748 -25.169 64.331 1.00 63.75 190 ILE A CA 1
ATOM 1564 C C . ILE A 1 190 ? -34.985 -26.048 65.336 1.00 63.75 190 ILE A C 1
ATOM 1566 O O . ILE A 1 190 ? -35.474 -27.102 65.730 1.00 63.75 190 ILE A O 1
ATOM 1570 N N . SER A 1 191 ? -33.814 -25.611 65.812 1.00 60.41 191 SER A N 1
ATOM 1571 C CA . SER A 1 191 ? -33.087 -26.290 6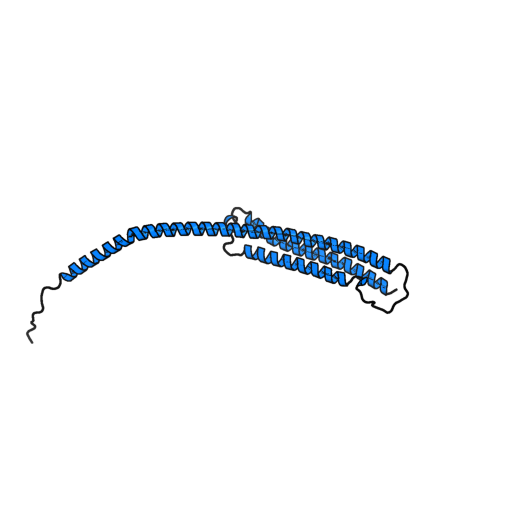6.898 1.00 60.41 191 SER A CA 1
ATOM 1572 C C . SER A 1 191 ? -33.870 -26.252 68.216 1.00 60.41 191 SER A C 1
ATOM 1574 O O . SER A 1 191 ? -33.912 -27.238 68.937 1.00 60.41 191 SER A O 1
ATOM 1576 N N . SER A 1 192 ? -34.569 -25.152 68.501 1.00 56.44 192 SER A N 1
ATOM 1577 C CA . SER A 1 192 ? -35.491 -25.017 69.635 1.00 56.44 192 SER A CA 1
ATOM 1578 C C . SER A 1 192 ? -36.721 -25.923 69.491 1.00 56.44 192 SER A C 1
ATOM 1580 O O . SER A 1 192 ? -37.149 -26.532 70.473 1.00 56.44 192 SER A O 1
ATOM 1582 N N . SER A 1 193 ? -37.258 -26.097 68.275 1.00 55.19 193 SER A N 1
ATOM 1583 C CA . SER A 1 193 ? -38.369 -27.029 68.044 1.00 55.19 193 SER A CA 1
ATOM 1584 C C . SER A 1 193 ? -37.931 -28.498 68.088 1.00 55.19 193 SER A C 1
ATOM 1586 O O . SER A 1 193 ? -38.684 -29.321 68.596 1.00 55.19 193 SER A O 1
ATOM 1588 N N . ASN A 1 194 ? -36.713 -28.835 67.645 1.00 53.59 194 ASN A N 1
ATOM 1589 C CA . ASN A 1 194 ? -36.136 -30.181 67.797 1.00 53.59 194 ASN A CA 1
ATOM 1590 C C . ASN A 1 194 ? -35.591 -30.452 69.213 1.00 53.59 194 ASN A C 1
ATOM 1592 O O . ASN A 1 194 ? -35.583 -31.594 69.663 1.00 53.59 194 ASN A O 1
ATOM 1596 N N . GLY A 1 195 ? -35.184 -29.416 69.948 1.00 48.25 195 GLY A N 1
ATOM 1597 C CA . GLY A 1 195 ? -34.740 -29.481 71.344 1.00 48.25 195 GLY A CA 1
ATOM 1598 C C . GLY A 1 195 ? -35.884 -29.616 72.354 1.00 48.25 195 GLY A C 1
ATOM 1599 O O . GLY A 1 195 ? -35.641 -29.884 73.527 1.00 48.25 195 GLY A O 1
ATOM 1600 N N . ARG A 1 196 ? -37.141 -29.495 71.904 1.00 42.91 196 ARG A N 1
ATOM 1601 C CA . ARG A 1 196 ? -38.345 -29.871 72.665 1.00 42.91 196 ARG A CA 1
ATOM 1602 C C . ARG A 1 196 ? -38.797 -31.320 72.431 1.00 42.91 196 ARG A C 1
ATOM 1604 O O . ARG A 1 196 ? -39.914 -31.664 72.798 1.00 42.91 196 ARG A O 1
ATOM 1611 N N . SER A 1 197 ? -37.925 -32.181 71.904 1.00 43.12 197 SER A N 1
ATOM 1612 C CA . SER A 1 197 ? -38.118 -33.638 71.892 1.00 43.12 197 SER A CA 1
ATOM 1613 C C . SER A 1 197 ? -36.968 -34.364 72.597 1.00 43.12 197 SER A C 1
ATOM 1615 O O . SER A 1 197 ? -36.317 -35.226 72.019 1.00 43.12 197 SER A O 1
ATOM 1617 N N . LEU A 1 198 ? -36.705 -34.016 73.858 1.00 42.22 198 LEU A N 1
ATOM 1618 C CA . LEU A 1 198 ? -35.880 -34.824 74.766 1.00 42.22 198 LEU A CA 1
ATOM 1619 C C . LEU A 1 198 ? -36.485 -34.832 76.175 1.00 42.22 198 LEU A C 1
ATOM 1621 O O . LEU A 1 198 ? -35.810 -34.579 77.162 1.00 42.22 198 LEU A O 1
ATOM 1625 N N . TYR A 1 199 ? -37.776 -35.142 76.271 1.00 42.41 199 TYR A N 1
ATOM 1626 C CA . TYR A 1 199 ? -38.363 -35.668 77.500 1.00 42.41 199 TYR A CA 1
ATOM 1627 C C . TYR A 1 199 ? -39.403 -36.726 77.120 1.00 42.41 199 TYR A C 1
ATOM 1629 O O . TYR A 1 199 ? -40.302 -36.415 76.345 1.00 42.41 199 TYR A O 1
ATOM 1637 N N . LEU A 1 200 ? -39.271 -37.924 77.721 1.00 38.59 200 LEU A N 1
ATOM 1638 C CA . LEU A 1 200 ? -40.157 -39.111 77.664 1.00 38.59 200 LEU A CA 1
ATOM 1639 C C . LEU A 1 200 ? -39.900 -40.026 76.439 1.00 38.59 200 LEU A C 1
ATOM 1641 O O . LEU A 1 200 ? -40.038 -39.578 75.315 1.00 38.59 200 LEU A O 1
ATOM 1645 N N . THR A 1 201 ? -39.529 -41.310 76.516 1.00 37.97 201 THR A N 1
ATOM 1646 C CA . THR A 1 201 ? -39.383 -42.307 77.590 1.00 37.97 201 THR A CA 1
ATOM 1647 C C . THR A 1 201 ? -38.409 -43.408 77.111 1.00 37.97 201 THR A C 1
ATOM 1649 O O . THR A 1 201 ? -38.552 -43.932 76.011 1.00 37.97 201 THR A O 1
ATOM 1652 N N . CYS A 1 202 ? -37.440 -43.820 77.934 1.00 35.28 202 CYS A N 1
ATOM 1653 C CA . CYS A 1 202 ? -36.874 -45.172 77.859 1.00 35.28 202 CYS A CA 1
ATOM 1654 C C . CYS A 1 202 ? -37.255 -45.860 79.167 1.00 35.28 202 CYS A C 1
ATOM 1656 O O . CYS A 1 202 ? -36.761 -45.505 80.234 1.00 35.28 202 CYS A O 1
ATOM 1658 N N . GLY A 1 203 ? -38.230 -46.757 79.076 1.00 37.53 203 GLY A N 1
ATOM 1659 C CA . GLY A 1 203 ? -38.859 -47.414 80.212 1.00 37.53 203 GLY A CA 1
ATOM 1660 C C . GLY A 1 203 ? -39.799 -48.515 79.738 1.00 37.53 203 GLY A C 1
ATOM 1661 O O . GLY A 1 203 ? -41.004 -48.371 79.862 1.00 37.53 203 GLY A O 1
ATOM 1662 N N . VAL A 1 204 ? -39.205 -49.544 79.125 1.00 41.81 204 VAL A N 1
ATOM 1663 C CA . VAL A 1 204 ? -39.511 -50.978 79.289 1.00 41.81 204 VAL A CA 1
ATOM 1664 C C . VAL A 1 204 ? -40.995 -51.391 79.299 1.00 41.81 204 VAL A C 1
ATOM 1666 O O . VAL A 1 204 ? -41.708 -51.116 80.256 1.00 41.81 204 VAL A O 1
ATOM 1669 N N . ASN A 1 205 ? -41.419 -52.176 78.298 1.00 35.41 205 ASN A N 1
ATOM 1670 C CA . ASN A 1 205 ? -41.937 -53.546 78.490 1.00 35.41 205 ASN A CA 1
ATOM 1671 C C . ASN A 1 205 ? -42.553 -54.111 77.198 1.00 35.41 205 ASN A C 1
ATOM 1673 O O . ASN A 1 205 ? -43.521 -53.570 76.673 1.00 35.41 205 ASN A O 1
ATOM 1677 N N . HIS A 1 206 ? -42.045 -55.262 76.760 1.00 32.91 206 HIS A N 1
ATOM 1678 C CA . HIS A 1 206 ? -42.810 -56.237 75.987 1.00 32.91 206 HIS A CA 1
ATOM 1679 C C . HIS A 1 206 ? -42.879 -57.509 76.842 1.00 32.91 206 HIS A C 1
ATOM 1681 O O . HIS A 1 206 ? -41.843 -58.013 77.274 1.00 32.91 206 HIS A O 1
ATOM 1687 N N . ALA A 1 207 ? -44.093 -57.991 77.106 1.00 40.72 207 ALA A N 1
ATOM 1688 C CA . ALA A 1 207 ? -44.383 -59.285 77.717 1.00 40.72 20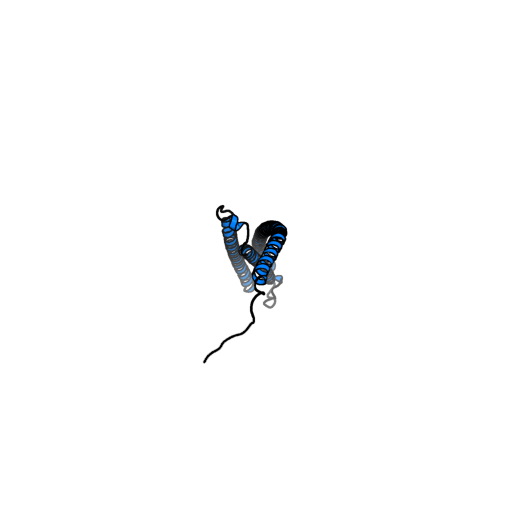7 ALA A CA 1
ATOM 1689 C C . ALA A 1 207 ? -45.290 -60.097 76.773 1.00 40.72 207 ALA A C 1
ATOM 1691 O O . ALA A 1 207 ? -46.130 -59.498 76.101 1.00 40.72 207 ALA A O 1
ATOM 1692 N N . ALA A 1 208 ? -45.128 -61.431 76.809 1.00 37.78 208 ALA A N 1
ATOM 1693 C CA . ALA A 1 208 ? -45.866 -62.502 76.106 1.00 37.78 208 ALA A CA 1
ATOM 1694 C C . ALA A 1 208 ? -45.654 -62.554 74.573 1.00 37.78 208 ALA A C 1
ATOM 1696 O O . ALA A 1 208 ? -45.818 -61.547 73.894 1.00 37.78 208 ALA A O 1
ATOM 1697 N N . PHE A 1 209 ? -45.272 -63.667 73.936 1.00 35.00 209 PHE A N 1
ATOM 1698 C CA . PHE A 1 209 ? -45.345 -65.106 74.243 1.00 35.00 209 PHE A CA 1
ATOM 1699 C C . PHE A 1 209 ? -43.977 -65.797 74.172 1.00 35.00 209 PHE A C 1
ATOM 1701 O O . PHE A 1 209 ? -43.119 -65.312 73.402 1.00 35.00 209 PHE A O 1
#

Organism: NCBI:txid314043

pLDDT: mean 79.35, std 16.2, range [32.91, 97.5]

Foldseek 3Di:
DPPLVVLVVVLVVLLVVLVVVLVVLVVVLVVLVCVVVVLVVQCVDPVNVVVNLEDPPCPLLVSLVVSLVVLVVSLVVLVVVLVVVVCVDPVNDDPPDDDDDDDPPSVVVSNVSVVVSNVVSVVSSVVSNVSSVVVNVVSVVVSVSRVVSHVVVVVVVVVVVVVVVVVVVVVCVVVVVVVVVVVVVVVVVVVVVVVVPPDDDDDDDDDDD

Sequence (209 aa):
MGRNAAHHFLQSVLHVVYTDWFEEWSRSLDGLDEMVTTEFQDIVNYDKRDKFMFDSGFQRSRVYFETLQLLRIFTRTIRLTRQDLLSMAPDQMPPCMPPARVIPNEDEIMMANWKILWSSYTDLEEKLLKRIAEKKEEIQSLRDGLFNATSLREASRSTAMNRYIIVFTIVTVLYLPPTLIAVSSSRILISSSNGRSLYLTCGVNHAAF